Protein AF-0000000076918347 (afdb_homodimer)

Sequence (278 aa):
MSKYDMTGIGLNLREIPDDNGSLRLVVLGLILDGPAHSAGVRQGDELLSVNGIDIRGKSAFDVSSMLQGPKETFVTIKVKHDSCGPVESMKVQRQMAARTPIFYRLEKRDNENSSVGYIHIKEFNAVAKKDLVSGVLLHMSKYDMTGIGLNLREIPDDNGSLRLVVLGLILDGPAHSAGVRQGDELLSVNGIDIRGKSAFDVSSMLQGPKETFVTIKVKHDSCGPVESMKVQRQMAARTPIFYRLEKRDNENSSVGYIHIKEFNAVAKKDLVSGVLLH

InterPro domains:
  IPR001478 PDZ domain [PS50106] (1-68)
  IPR001478 PDZ domain [SM00228] (7-83)
  IPR036034 PDZ superfamily [G3DSA:2.30.42.10] (7-99)
  IPR036034 PDZ superfamily [SSF50156] (5-82)
  IPR041489 PDZ domain 6 [PF17820] (31-80)

Foldseek 3Di:
DDQPDAALQFWGWDWDQDPVRKTWIFTQGGDVVTQCVVQPDDHGKTWQDKQPHGCIRPDSLVVSQSRADAAQDWIKTWIADHPPGDIDITITGRHDHQQQAQQQPQPPPPDDPPSVRGRGRGHRDPVCVVPVVVVVPDD/DDQPDAALQFWGWDWDQDPVRKTWIFTAGGDVVTQCVVQPDDHGKTWQDKQPHGCIRPDSLVVSQSRADAAQDWIKTWIADHPPGDIDITITGRHGHQQPAQQQPQPPPPDDPPSVRGRGRGHSDPVCVVPVVVVVPDD

Organism: Aegilops tauschii subsp. strangulata (NCBI:txid200361)

Solvent-accessible surface area (backbone atoms only — not comparable to full-atom values): 14755 Å² total; per-residue (Å²): 117,59,92,56,46,50,35,26,34,33,39,16,58,39,75,38,73,44,96,87,67,43,40,39,41,30,26,31,25,42,25,64,84,26,40,34,38,69,54,64,55,50,73,59,18,32,60,48,27,51,69,83,39,74,46,74,64,52,51,50,57,58,51,43,55,66,61,34,42,60,52,74,38,75,48,39,37,29,35,29,40,52,100,84,44,64,73,48,78,35,71,28,47,18,76,34,54,16,50,11,66,52,48,64,45,66,46,73,56,84,79,62,86,69,55,68,34,40,36,24,30,41,56,31,53,81,73,44,64,70,52,54,60,55,57,71,63,64,116,116,60,93,58,46,51,35,25,34,33,38,16,58,40,76,38,73,44,95,85,69,44,40,39,40,29,25,32,24,41,25,64,84,26,39,35,37,69,55,66,56,50,74,60,18,32,59,49,27,51,70,84,40,75,47,77,64,52,52,51,55,59,50,42,56,66,61,33,43,60,54,76,39,74,48,37,37,30,33,29,41,52,98,85,45,64,73,46,78,37,72,28,46,19,76,34,53,13,51,16,67,49,49,65,45,66,47,75,52,84,82,61,87,67,47,79,27,47,38,25,29,45,49,33,54,83,74,44,66,70,52,55,60,54,58,69,64,65,114

Radius of gyration: 19.34 Å; Cα contacts (8 Å, |Δi|>4): 654; chains: 2; bounding box: 41×48×58 Å

pLDDT: mean 73.32, std 26.01, range [25.58, 98.69]

Secondary structure (DSSP, 8-state):
--TTPPPTTSEEEEEEE-TTS-EEEEEEEEETTSHHHHHT--TTPEEEEETTEE-TT--HHHHHHHH--STT-EEEEEEE-TTTS-EEEEEEE--S-------EE----SSSS-----EEE----TTHHHHHHHHHHH-/--TTPPPTTSEEEEEEE-TTS-EEEEEEEEETTSHHHHHT--TTPEEEEETTEE-TT--HHHHHHHH--STT-EEEEEEE-TTTS-EEEEEEE--S-------------SSSS-----EEE----TTHHHHHHHHHHH-

Structure (mmCIF, N/CA/C/O backbone):
data_AF-0000000076918347-model_v1
#
loop_
_entity.id
_entity.type
_entity.pdbx_description
1 polymer 'PDZ domain-containing protein'
#
loop_
_atom_site.group_PDB
_atom_site.id
_atom_site.type_symbol
_atom_site.label_atom_id
_atom_site.label_alt_id
_atom_site.label_comp_id
_atom_site.label_asym_id
_atom_site.label_entity_id
_atom_site.label_seq_id
_atom_site.pdbx_PDB_ins_code
_atom_site.Cartn_x
_atom_site.Cartn_y
_atom_site.Cartn_z
_atom_site.occupancy
_atom_site.B_iso_or_equiv
_atom_site.auth_seq_id
_atom_site.auth_comp_id
_atom_site.auth_asym_id
_atom_site.auth_atom_id
_atom_site.pdbx_PDB_model_num
ATOM 1 N N . MET A 1 1 ? -8.867 9.25 -4.781 1 42.94 1 MET A N 1
ATOM 2 C CA . MET A 1 1 ? -7.762 8.359 -4.453 1 42.94 1 MET A CA 1
ATOM 3 C C . MET A 1 1 ? -8.273 6.973 -4.082 1 42.94 1 MET A C 1
ATOM 5 O O . MET A 1 1 ? -9.328 6.84 -3.471 1 42.94 1 MET A O 1
ATOM 9 N N . SER A 1 2 ? -7.555 6.031 -4.738 1 58.53 2 SER A N 1
ATOM 10 C CA . SER A 1 2 ? -8.039 4.676 -4.488 1 58.53 2 SER A CA 1
ATOM 11 C C . SER A 1 2 ? -7.707 4.227 -3.068 1 58.53 2 SER A C 1
ATOM 1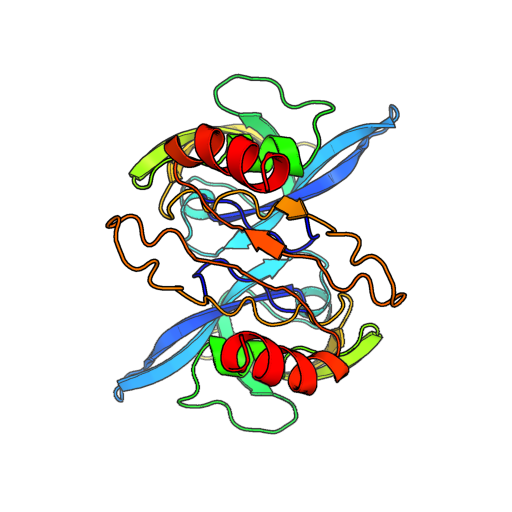3 O O . SER A 1 2 ? -6.828 4.797 -2.422 1 58.53 2 SER A O 1
ATOM 15 N N . LYS A 1 3 ? -8.516 3.365 -2.57 1 64.5 3 LYS A N 1
ATOM 16 C CA . LYS A 1 3 ? -8.32 2.684 -1.293 1 64.5 3 LYS A CA 1
ATOM 17 C C . LYS A 1 3 ? -6.934 2.057 -1.205 1 64.5 3 LYS A C 1
ATOM 19 O O . LYS A 1 3 ? -6.457 1.744 -0.113 1 64.5 3 LYS A O 1
ATOM 24 N N . TYR A 1 4 ? -6.277 2.07 -2.4 1 67 4 TYR A N 1
ATOM 25 C CA . TYR A 1 4 ? -5.004 1.357 -2.422 1 67 4 TYR A CA 1
ATOM 26 C C . TYR A 1 4 ? -3.854 2.305 -2.734 1 67 4 TYR A C 1
ATOM 28 O O . TYR A 1 4 ? -2.703 1.878 -2.848 1 67 4 TYR A O 1
ATOM 36 N N . ASP A 1 5 ? -4.172 3.588 -2.717 1 73.12 5 ASP A N 1
ATOM 37 C CA . ASP A 1 5 ? -3.117 4.531 -3.082 1 73.12 5 ASP A CA 1
ATOM 38 C C . ASP A 1 5 ? -2.137 4.734 -1.929 1 73.12 5 ASP A C 1
ATOM 40 O O . ASP A 1 5 ? -2.545 5.027 -0.804 1 73.12 5 ASP A O 1
ATOM 44 N N . MET A 1 6 ? -0.81 4.543 -2.332 1 77.69 6 MET A N 1
ATOM 45 C CA . MET A 1 6 ? 0.247 4.773 -1.35 1 77.69 6 MET A CA 1
ATOM 46 C C . MET A 1 6 ? 0.857 6.16 -1.52 1 77.69 6 MET A C 1
ATOM 48 O O . MET A 1 6 ? 1.049 6.625 -2.645 1 77.69 6 MET A O 1
ATOM 52 N N . THR A 1 7 ? 1.285 6.785 -0.384 1 78.75 7 THR A N 1
ATOM 53 C CA . THR A 1 7 ? 1.931 8.094 -0.407 1 78.75 7 THR A CA 1
ATOM 54 C C . THR A 1 7 ? 3.432 7.953 -0.645 1 78.75 7 THR A C 1
ATOM 56 O O . THR A 1 7 ? 3.971 6.844 -0.594 1 78.75 7 THR A O 1
ATOM 59 N N . GLY A 1 8 ? 4.055 9.156 -0.828 1 78.06 8 GLY A N 1
ATOM 60 C CA . GLY A 1 8 ? 5.488 9.211 -1.052 1 78.06 8 GLY A CA 1
ATOM 61 C C . GLY A 1 8 ? 6.301 8.758 0.149 1 78.06 8 GLY A C 1
ATOM 62 O O . GLY A 1 8 ? 7.504 8.523 0.04 1 78.06 8 GLY A O 1
ATOM 63 N N . ILE A 1 9 ? 5.641 8.594 1.284 1 91.56 9 ILE A N 1
ATOM 64 C CA . ILE A 1 9 ? 6.371 8.156 2.465 1 91.56 9 ILE A CA 1
ATOM 65 C C . ILE A 1 9 ? 5.965 6.727 2.82 1 91.56 9 ILE A C 1
ATOM 67 O O . ILE A 1 9 ? 6.312 6.223 3.891 1 91.56 9 ILE A O 1
ATOM 71 N N . GLY A 1 10 ? 5.199 6.066 1.99 1 89.94 10 GLY A N 1
ATOM 72 C CA . GLY A 1 10 ? 4.977 4.637 2.109 1 89.94 10 GLY A CA 1
ATOM 73 C C . GLY A 1 10 ? 3.783 4.289 2.979 1 89.94 10 GLY A C 1
ATOM 74 O O . GLY A 1 10 ? 3.811 3.299 3.715 1 89.94 10 GLY A O 1
ATOM 75 N N . LEU A 1 11 ? 2.797 5.066 3.012 1 93 11 LEU A N 1
ATOM 76 C CA . LEU A 1 11 ? 1.599 4.691 3.752 1 93 11 LEU A CA 1
ATOM 77 C C . LEU A 1 11 ? 0.34 5.016 2.953 1 93 11 LEU A C 1
ATOM 79 O O . LEU A 1 11 ? 0.383 5.816 2.02 1 93 11 LEU A O 1
ATOM 83 N N . ASN A 1 12 ? -0.713 4.277 3.215 1 89 12 ASN A N 1
ATOM 84 C CA . ASN A 1 12 ? -2.064 4.484 2.705 1 89 12 ASN A CA 1
ATOM 85 C C . ASN A 1 12 ? -2.996 5.023 3.785 1 89 12 ASN A C 1
ATOM 87 O O . ASN A 1 12 ? -2.91 4.613 4.945 1 89 12 ASN A O 1
ATOM 91 N N . LEU A 1 13 ? -3.891 5.969 3.396 1 91.44 13 LEU A N 1
ATOM 92 C CA . LEU A 1 13 ? -4.809 6.586 4.352 1 91.44 13 LEU A CA 1
ATOM 93 C C . LEU A 1 13 ? -6.254 6.227 4.023 1 91.44 13 LEU A C 1
ATOM 95 O O . LEU A 1 13 ? -6.672 6.32 2.867 1 91.44 13 LEU A O 1
ATOM 99 N N . ARG A 1 14 ? -6.945 5.867 5.043 1 91.62 14 ARG A N 1
ATOM 100 C CA . ARG A 1 14 ? -8.383 5.625 4.934 1 91.62 14 ARG A CA 1
ATOM 101 C C . ARG A 1 14 ? -9.172 6.668 5.711 1 91.62 14 ARG A C 1
ATOM 103 O O . ARG A 1 14 ? -8.797 7.035 6.828 1 91.62 14 ARG A O 1
ATOM 110 N N . GLU A 1 15 ? -10.172 7.09 5.016 1 92.44 15 GLU A N 1
ATOM 111 C CA . GLU A 1 15 ? -11.094 8 5.684 1 92.44 15 GLU A CA 1
ATOM 112 C C . GLU A 1 15 ? -12.094 7.238 6.551 1 92.44 15 GLU A C 1
ATOM 114 O O . GLU A 1 15 ? -12.781 6.34 6.07 1 92.44 15 GLU A O 1
ATOM 119 N N . ILE A 1 16 ? -12.164 7.527 7.816 1 91.56 16 ILE A N 1
ATOM 120 C CA . ILE A 1 16 ? -13.117 6.918 8.734 1 91.56 16 ILE A CA 1
ATOM 121 C C . ILE A 1 16 ? -13.938 8.008 9.43 1 91.56 16 ILE A C 1
ATOM 123 O O . ILE A 1 16 ? -13.375 8.938 10.008 1 91.56 16 ILE A O 1
ATOM 127 N N . PRO A 1 17 ? -15.227 7.875 9.305 1 91.19 17 PRO A N 1
ATOM 128 C CA . PRO A 1 17 ? -16.031 8.859 10.031 1 91.19 17 PRO A CA 1
ATOM 129 C C . PRO A 1 17 ? -15.844 8.781 11.539 1 91.19 17 PRO A C 1
ATOM 131 O O . PRO A 1 17 ? -15.703 7.688 12.094 1 91.19 17 PRO A O 1
ATOM 134 N N . ASP A 1 18 ? -15.781 9.891 12.18 1 86.06 18 ASP A N 1
ATOM 135 C CA . ASP A 1 18 ? -15.742 9.898 13.641 1 86.06 18 ASP A CA 1
ATOM 136 C C . ASP A 1 18 ? -17.141 10.055 14.227 1 86.06 18 ASP A C 1
ATOM 138 O O . ASP A 1 18 ? -18.141 10.008 13.5 1 86.06 18 ASP A O 1
ATOM 142 N N . ASP A 1 19 ? -17.141 10.094 15.516 1 84.56 19 ASP A N 1
ATOM 143 C CA . ASP A 1 19 ? -18.422 10.117 16.219 1 84.56 19 ASP A CA 1
ATOM 144 C C . ASP A 1 19 ? -19.234 11.367 15.852 1 84.56 19 ASP A C 1
ATOM 146 O O . ASP A 1 19 ? -20.453 11.359 15.898 1 84.56 19 ASP A O 1
ATOM 150 N N . ASN A 1 20 ? -18.641 12.484 15.539 1 87.12 20 ASN A N 1
ATOM 151 C CA . ASN A 1 20 ? -19.297 13.75 15.227 1 87.12 20 ASN A CA 1
ATOM 152 C C . ASN A 1 20 ? -19.547 13.898 13.727 1 87.12 20 ASN A C 1
ATOM 154 O O . ASN A 1 20 ? -20 14.945 13.273 1 87.12 20 ASN A O 1
ATOM 158 N N . GLY A 1 21 ? -19.234 12.914 12.953 1 85.19 21 GLY A N 1
ATOM 159 C CA . GLY A 1 21 ? -19.453 12.953 11.516 1 85.19 21 GLY A CA 1
ATOM 160 C C . GLY A 1 21 ? -18.25 13.484 10.742 1 85.19 21 GLY A C 1
ATOM 161 O O . GLY A 1 21 ? -18.266 13.508 9.508 1 85.19 21 GLY A O 1
ATOM 162 N N . SER A 1 22 ? -17.312 13.961 11.523 1 87.75 22 SER A N 1
ATOM 163 C CA . SER A 1 22 ? -16.094 14.43 10.867 1 87.75 22 SER A CA 1
ATOM 164 C C . SER A 1 22 ? -15.219 13.258 10.43 1 87.75 22 SER A C 1
ATOM 166 O O . SER A 1 22 ? -15.383 12.141 10.914 1 87.75 22 SER A O 1
ATOM 168 N N . LEU A 1 23 ? -14.273 13.539 9.508 1 91.12 23 LEU A N 1
ATOM 169 C CA . LEU A 1 23 ? -13.438 12.477 8.969 1 91.12 23 LEU A CA 1
ATOM 170 C C . LEU A 1 23 ? -12.117 12.398 9.727 1 91.12 23 LEU A C 1
ATOM 172 O O . LEU A 1 23 ? -11.5 13.422 10.031 1 91.12 23 LEU A O 1
ATOM 176 N N . ARG A 1 24 ? -11.836 11.18 10.148 1 94 24 ARG A N 1
ATOM 177 C CA . ARG A 1 24 ? -10.484 10.875 10.594 1 94 24 ARG A CA 1
ATOM 178 C C . ARG A 1 24 ? -9.727 10.062 9.547 1 94 24 ARG A C 1
ATOM 180 O O . ARG A 1 24 ? -10.336 9.344 8.758 1 94 24 ARG A O 1
ATOM 187 N N . LEU A 1 25 ? -8.438 10.305 9.523 1 95 25 LEU A N 1
ATOM 188 C CA . LEU A 1 25 ? -7.605 9.562 8.586 1 95 25 LEU A CA 1
ATOM 189 C C . LEU A 1 25 ? -6.758 8.523 9.32 1 95 25 LEU A C 1
ATOM 191 O O . LEU A 1 25 ? -5.988 8.875 10.219 1 95 25 LEU A O 1
ATOM 195 N N . VAL A 1 26 ? -6.941 7.211 8.938 1 95.94 26 VAL A N 1
ATOM 196 C CA . VAL A 1 26 ? -6.266 6.102 9.602 1 95.94 26 VAL A CA 1
ATOM 197 C C . VAL A 1 26 ? -5.344 5.395 8.617 1 95.94 26 VAL A C 1
ATOM 199 O O . VAL A 1 26 ? -5.707 5.188 7.453 1 95.94 26 VAL A O 1
ATOM 202 N N . VAL A 1 27 ? -4.141 5.062 9.086 1 96.06 27 VAL A N 1
ATOM 203 C CA . VAL A 1 27 ? -3.174 4.328 8.273 1 96.06 27 VAL A CA 1
ATOM 204 C C . VAL A 1 27 ? -3.584 2.859 8.188 1 96.06 27 VAL A C 1
ATOM 206 O O . VAL A 1 27 ? -3.572 2.143 9.188 1 96.06 27 VAL A O 1
ATOM 209 N N . LEU A 1 28 ? -3.914 2.385 7.012 1 94.56 28 LEU A N 1
ATOM 210 C CA . LEU A 1 28 ? -4.258 0.974 6.859 1 94.56 28 LEU A CA 1
ATOM 211 C C . LEU A 1 28 ? -3.203 0.243 6.035 1 94.56 28 LEU A C 1
ATOM 213 O O . LEU A 1 28 ? -2.951 -0.944 6.254 1 94.56 28 LEU A O 1
ATOM 217 N N . GLY A 1 29 ? -2.68 0.868 5.078 1 94.06 29 GLY A N 1
ATOM 218 C CA . GLY A 1 29 ? -1.546 0.331 4.34 1 94.06 29 GLY A CA 1
ATOM 219 C C . GLY A 1 29 ? -0.218 0.922 4.773 1 94.06 29 GLY A C 1
ATOM 220 O O . GLY A 1 29 ? -0.114 2.129 5 1 94.06 29 GLY A O 1
ATOM 221 N N . LEU A 1 30 ? 0.745 0.112 4.898 1 94.94 30 LEU A N 1
ATOM 222 C CA . LEU A 1 30 ? 2.08 0.514 5.328 1 94.94 30 LEU A CA 1
ATOM 223 C C . LEU A 1 30 ? 3.143 -0.394 4.719 1 94.94 30 LEU A C 1
ATOM 225 O O . LEU A 1 30 ? 3.018 -1.62 4.762 1 94.94 30 LEU A O 1
ATOM 229 N N . ILE A 1 31 ? 4.117 0.241 4.117 1 93.31 31 ILE A N 1
ATOM 230 C CA . ILE A 1 31 ? 5.203 -0.539 3.535 1 93.31 31 ILE A CA 1
ATOM 231 C C . ILE A 1 31 ? 6.203 -0.921 4.625 1 93.31 31 ILE A C 1
ATOM 233 O O . ILE A 1 31 ? 6.781 -0.05 5.277 1 93.31 31 ILE A O 1
ATOM 237 N N . LEU A 1 32 ? 6.402 -2.209 4.812 1 93.69 32 LEU A N 1
ATOM 238 C CA . LEU A 1 32 ? 7.395 -2.697 5.766 1 93.69 32 LEU A CA 1
ATOM 239 C C . LEU A 1 32 ? 8.789 -2.203 5.398 1 93.69 32 LEU A C 1
ATOM 241 O O . LEU A 1 32 ? 9.195 -2.279 4.238 1 93.69 32 LEU A O 1
ATOM 245 N N . ASP A 1 33 ? 9.5 -1.592 6.391 1 92.44 33 ASP A N 1
ATOM 246 C CA . ASP A 1 33 ? 10.844 -1.043 6.273 1 92.44 33 ASP A CA 1
ATOM 247 C C . ASP A 1 33 ? 10.859 0.198 5.383 1 92.44 33 ASP A C 1
ATOM 249 O O . ASP A 1 33 ? 11.922 0.632 4.93 1 92.44 33 ASP A O 1
ATOM 253 N N . GLY A 1 34 ? 9.656 0.7 5 1 93.12 34 GLY A N 1
ATOM 254 C CA . GLY A 1 34 ? 9.57 1.99 4.336 1 93.12 34 GLY A CA 1
ATOM 255 C C . GLY A 1 34 ? 9.805 3.162 5.27 1 93.12 34 GLY A C 1
ATOM 256 O O . GLY A 1 34 ? 9.977 2.975 6.477 1 93.12 34 GLY A O 1
ATOM 257 N N . PRO A 1 35 ? 9.812 4.363 4.742 1 95.31 35 PRO A N 1
ATOM 258 C CA . PRO A 1 35 ? 10.164 5.539 5.539 1 95.31 35 PRO A CA 1
ATOM 259 C C . PRO A 1 35 ? 9.211 5.766 6.711 1 95.31 35 PRO A C 1
ATOM 261 O O . PRO A 1 35 ? 9.656 6.047 7.828 1 95.31 35 PRO A O 1
ATOM 264 N N . ALA A 1 36 ? 7.918 5.699 6.488 1 96.94 36 ALA A N 1
ATOM 265 C CA . ALA A 1 36 ? 6.969 5.914 7.578 1 96.94 36 ALA A CA 1
ATOM 266 C C . ALA A 1 36 ? 7.102 4.832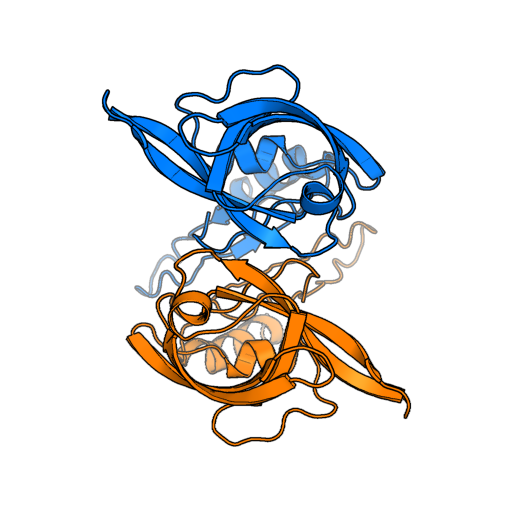 8.648 1 96.94 36 ALA A C 1
ATOM 268 O O . ALA A 1 36 ? 7.102 5.133 9.844 1 96.94 36 ALA A O 1
ATOM 269 N N . HIS A 1 37 ? 7.191 3.617 8.172 1 97.12 37 HIS A N 1
ATOM 270 C CA . HIS A 1 37 ? 7.379 2.516 9.109 1 97.12 37 HIS A CA 1
ATOM 271 C C . HIS A 1 37 ? 8.633 2.711 9.945 1 97.12 37 HIS A C 1
ATOM 273 O O . HIS A 1 37 ? 8.594 2.578 11.172 1 97.12 37 HIS A O 1
ATOM 279 N N . SER A 1 38 ? 9.719 3.025 9.352 1 97 38 SER A N 1
ATOM 280 C CA . SER A 1 38 ? 11 3.209 10.023 1 97 38 SER A CA 1
ATOM 281 C C . SER A 1 38 ? 10.938 4.363 11.023 1 97 38 SER A C 1
ATOM 283 O O . SER A 1 38 ? 11.625 4.344 12.047 1 97 38 SER A O 1
ATOM 285 N N . ALA A 1 39 ? 10.102 5.324 10.766 1 97.75 39 ALA A N 1
ATOM 286 C CA . ALA A 1 39 ? 9.961 6.477 11.648 1 97.75 39 ALA A CA 1
ATOM 287 C C . ALA A 1 39 ? 9.102 6.129 12.867 1 97.75 39 ALA A C 1
ATOM 289 O O . ALA A 1 39 ? 9.07 6.879 13.844 1 97.75 39 ALA A O 1
ATOM 290 N N . GLY A 1 40 ? 8.312 5.012 12.758 1 97.38 40 GLY A N 1
ATOM 291 C CA . GLY A 1 40 ? 7.559 4.566 13.922 1 97.38 40 GLY A CA 1
ATOM 292 C C . GLY A 1 40 ? 6.066 4.48 13.672 1 97.38 40 GLY A C 1
ATOM 293 O O . GLY A 1 40 ? 5.297 4.16 14.578 1 97.38 40 GLY A O 1
ATOM 294 N N . VAL A 1 41 ? 5.652 4.711 12.453 1 97.75 41 VAL A N 1
ATOM 295 C CA . VAL A 1 41 ? 4.234 4.613 12.117 1 97.75 41 VAL A CA 1
ATOM 296 C C . VAL A 1 41 ? 3.791 3.152 12.164 1 97.75 41 VAL A C 1
ATOM 298 O O . VAL A 1 41 ? 4.543 2.256 11.773 1 97.75 41 VAL A O 1
ATOM 301 N N . ARG A 1 42 ? 2.549 2.967 12.578 1 96.94 42 ARG A N 1
ATOM 302 C CA . ARG A 1 42 ? 1.945 1.64 12.641 1 96.94 42 ARG A CA 1
ATOM 303 C C . ARG A 1 42 ? 0.606 1.612 11.914 1 96.94 42 ARG A C 1
ATOM 305 O O . ARG A 1 42 ? -0.072 2.637 11.812 1 96.94 42 ARG A O 1
ATOM 312 N N . GLN A 1 43 ? 0.349 0.416 11.391 1 96.12 43 GLN A N 1
ATOM 313 C CA . GLN A 1 43 ? -1.009 0.266 10.883 1 96.12 43 GLN A CA 1
ATOM 314 C C . GLN A 1 43 ? -2.039 0.491 11.984 1 96.12 43 GLN A C 1
ATOM 316 O O . GLN A 1 43 ? -1.852 0.044 13.117 1 96.12 43 GLN A O 1
ATOM 321 N N . GLY A 1 44 ? -3.115 1.201 11.672 1 95.38 44 GLY A N 1
ATOM 322 C CA . GLY A 1 44 ? -4.141 1.533 12.656 1 95.38 44 GLY A CA 1
ATOM 323 C C . GLY A 1 44 ? -3.955 2.908 13.266 1 95.38 44 GLY A C 1
ATOM 324 O O . GLY A 1 44 ? -4.855 3.422 13.938 1 95.38 44 GLY A O 1
ATOM 325 N N . ASP A 1 45 ? -2.787 3.488 13.062 1 97.12 45 ASP A N 1
ATOM 326 C CA . ASP A 1 45 ? -2.549 4.828 13.586 1 97.12 45 ASP A CA 1
ATOM 327 C C . ASP A 1 45 ? -3.502 5.844 12.953 1 97.12 45 ASP A C 1
ATOM 329 O O . ASP A 1 45 ? -3.818 5.746 11.766 1 97.12 45 ASP A O 1
ATOM 333 N N . GLU A 1 46 ? -3.883 6.805 13.766 1 96.69 46 GLU A N 1
ATOM 334 C CA . GLU A 1 46 ? -4.59 7.965 13.242 1 96.69 46 GLU A CA 1
ATOM 335 C C . GLU A 1 46 ? -3.631 9.117 12.953 1 96.69 46 GLU A C 1
ATOM 337 O O . GLU A 1 46 ? -2.834 9.492 13.82 1 96.69 46 GLU A O 1
ATOM 342 N N . LEU A 1 47 ? -3.635 9.625 11.742 1 97 47 LEU A N 1
ATOM 343 C CA . LEU A 1 47 ? -2.848 10.812 11.414 1 97 47 LEU A CA 1
ATOM 344 C C . LEU A 1 47 ? -3.549 12.078 11.898 1 97 47 LEU A C 1
ATOM 346 O O . LEU A 1 47 ? -4.738 12.273 11.633 1 97 47 LEU A O 1
ATOM 350 N N . LEU A 1 48 ? -2.789 12.961 12.578 1 97.5 48 LEU A N 1
ATOM 351 C CA . LEU A 1 48 ? -3.41 14.117 13.211 1 97.5 48 LEU A CA 1
ATOM 352 C C . LEU A 1 48 ? -2.975 15.414 12.523 1 97.5 48 LEU A C 1
ATOM 354 O O . LEU A 1 48 ? -3.748 16.375 12.445 1 97.5 48 LEU A O 1
ATOM 358 N N . SER A 1 49 ? -1.721 15.453 12.07 1 98.38 49 SER A N 1
ATOM 359 C CA . SER A 1 49 ? -1.206 16.672 11.453 1 98.38 49 SER A CA 1
ATOM 360 C C . SER A 1 49 ? -0.079 16.359 10.477 1 98.38 49 SER A C 1
ATOM 362 O O . SER A 1 49 ? 0.578 15.328 10.586 1 98.38 49 SER A O 1
ATOM 364 N N . VAL A 1 50 ? 0.105 17.234 9.562 1 98.19 50 VAL A N 1
ATOM 365 C CA . VAL A 1 50 ? 1.191 17.234 8.586 1 98.19 50 VAL A CA 1
ATOM 366 C C . VAL A 1 50 ? 1.875 18.594 8.555 1 98.19 50 VAL A C 1
ATOM 368 O O . VAL A 1 50 ? 1.229 19.609 8.305 1 98.19 50 VAL A O 1
ATOM 371 N N . ASN A 1 51 ? 3.141 18.547 8.875 1 98.19 51 ASN A N 1
ATOM 372 C CA . ASN A 1 51 ? 3.922 19.781 8.938 1 98.19 51 ASN A CA 1
ATOM 373 C C . ASN A 1 51 ? 3.236 20.828 9.805 1 98.19 51 ASN A C 1
ATOM 375 O O . ASN A 1 51 ? 3.133 22 9.406 1 98.19 51 ASN A O 1
ATOM 379 N N . GLY A 1 52 ? 2.699 20.359 10.836 1 97.88 52 GLY A N 1
ATOM 380 C CA . GLY A 1 52 ? 2.125 21.25 11.82 1 97.88 52 GLY A CA 1
ATOM 381 C C . GLY A 1 52 ? 0.702 21.672 11.5 1 97.88 52 GLY A C 1
ATOM 382 O O . GLY A 1 52 ? 0.049 22.344 12.305 1 97.88 52 GLY A O 1
ATOM 383 N N . ILE A 1 53 ? 0.192 21.297 10.406 1 97.88 53 ILE A N 1
ATOM 384 C CA . ILE A 1 53 ? -1.162 21.641 9.992 1 97.88 53 ILE A CA 1
ATOM 385 C C . ILE A 1 53 ? -2.135 20.562 10.43 1 97.88 53 ILE A C 1
ATOM 387 O O . ILE A 1 53 ? -1.959 19.391 10.086 1 97.88 53 ILE A O 1
ATOM 391 N N . ASP A 1 54 ? -3.141 20.938 11.148 1 97.38 54 ASP A N 1
ATOM 392 C CA . ASP A 1 54 ? -4.203 20.031 11.539 1 97.38 54 ASP A CA 1
ATOM 393 C C . ASP A 1 54 ? -4.98 19.531 10.32 1 97.38 54 ASP A C 1
ATOM 395 O O . ASP A 1 54 ? -5.438 20.328 9.508 1 97.38 54 ASP A O 1
ATOM 399 N N . ILE A 1 55 ? -5.168 18.203 10.242 1 95.88 55 ILE A N 1
ATOM 400 C CA . ILE A 1 55 ? -5.754 17.703 9 1 95.88 55 ILE A CA 1
ATOM 401 C C . ILE A 1 55 ? -7.184 17.234 9.266 1 95.88 55 ILE A C 1
ATOM 403 O O . ILE A 1 55 ? -7.793 16.578 8.414 1 95.88 55 ILE A O 1
ATOM 407 N N . ARG A 1 56 ? -7.719 17.562 10.461 1 89.88 56 ARG A N 1
ATOM 408 C CA . ARG A 1 56 ? -9.102 17.203 10.75 1 89.88 56 ARG A CA 1
ATOM 409 C C . ARG A 1 56 ? -10.039 17.719 9.664 1 89.88 56 ARG A C 1
ATOM 411 O O . ARG A 1 56 ? -9.961 18.875 9.258 1 89.88 56 ARG A O 1
ATOM 418 N N . GLY A 1 57 ? -10.891 16.797 9.148 1 89.75 57 GLY A N 1
ATOM 419 C CA . GLY A 1 57 ? -11.883 17.172 8.156 1 89.75 57 GLY A CA 1
ATOM 420 C C . GLY A 1 57 ? -11.352 17.156 6.738 1 89.75 57 GLY A C 1
ATOM 421 O O . GLY A 1 57 ? -12.109 17.312 5.781 1 89.75 57 GLY A O 1
ATOM 422 N N . LYS A 1 58 ? -10.094 17 6.539 1 88.38 58 LYS A N 1
ATOM 423 C CA . LYS A 1 58 ? -9.539 16.922 5.191 1 88.38 58 LYS A CA 1
ATOM 424 C C . LYS A 1 58 ? -9.711 15.531 4.598 1 88.38 58 LYS A C 1
ATOM 426 O O . LYS A 1 58 ? -9.836 14.555 5.332 1 88.38 58 LYS A O 1
ATOM 431 N N . SER A 1 59 ? -9.695 15.477 3.291 1 84.69 59 SER A N 1
ATOM 432 C CA . SER A 1 59 ? -9.82 14.195 2.607 1 84.69 59 SER A CA 1
ATOM 433 C C . SER A 1 59 ? -8.484 13.469 2.555 1 84.69 59 SER A C 1
ATOM 435 O O . SER A 1 59 ? -7.426 14.086 2.695 1 84.69 59 SER A O 1
ATOM 437 N N . ALA A 1 60 ? -8.562 12.156 2.34 1 85.94 60 ALA A N 1
ATOM 438 C CA . ALA A 1 60 ? -7.348 11.367 2.15 1 85.94 60 ALA A CA 1
ATOM 439 C C . ALA A 1 60 ? -6.531 11.883 0.971 1 85.94 60 ALA A C 1
ATOM 441 O O . ALA A 1 60 ? -5.301 11.883 1.011 1 85.94 60 ALA A O 1
ATOM 442 N N . PHE A 1 61 ? -7.211 12.312 -0.06 1 75.88 61 PHE A N 1
ATOM 443 C CA . PHE A 1 61 ? -6.543 12.852 -1.24 1 75.88 61 PHE A CA 1
ATOM 444 C C . PHE A 1 61 ? -5.73 14.086 -0.885 1 75.88 61 PHE A C 1
ATOM 446 O O . PHE A 1 61 ? -4.547 14.18 -1.224 1 75.88 61 PHE A O 1
ATOM 453 N N . ASP A 1 62 ? -6.352 14.977 -0.228 1 80.5 62 ASP A N 1
ATOM 454 C CA . ASP A 1 62 ? -5.691 16.219 0.155 1 80.5 62 ASP A CA 1
ATOM 455 C C . ASP A 1 62 ? -4.469 15.945 1.028 1 80.5 62 ASP A C 1
ATOM 457 O O . ASP A 1 62 ? -3.396 16.5 0.793 1 80.5 62 ASP A O 1
ATOM 461 N N . VAL A 1 63 ? -4.676 15.102 2.016 1 90.06 63 VAL A N 1
ATOM 462 C CA . VAL A 1 63 ? -3.592 14.844 2.959 1 90.06 63 VAL A CA 1
ATOM 463 C C . VAL A 1 63 ? -2.469 14.078 2.266 1 90.06 63 VAL A C 1
ATOM 465 O O . VAL A 1 63 ? -1.288 14.328 2.514 1 90.06 63 VAL A O 1
ATOM 468 N N . SER A 1 64 ? -2.826 13.148 1.39 1 84.94 64 SER A N 1
ATOM 469 C CA . SER A 1 64 ? -1.804 12.453 0.617 1 84.94 64 SER A CA 1
ATOM 470 C C . SER A 1 64 ? -0.962 13.43 -0.196 1 84.94 64 SER A C 1
ATOM 472 O O . SER A 1 64 ? 0.247 13.234 -0.348 1 84.94 64 SER A O 1
ATOM 474 N N . SER A 1 65 ? -1.617 14.391 -0.693 1 78.25 65 SER A N 1
ATOM 475 C CA . SER A 1 65 ? -0.909 15.414 -1.451 1 78.25 65 SER A CA 1
ATOM 476 C C . SER A 1 65 ? 0.048 16.203 -0.56 1 78.25 65 SER A C 1
ATOM 478 O O . SER A 1 65 ? 1.155 16.547 -0.979 1 78.25 65 SER A O 1
ATOM 480 N N . MET A 1 66 ? -0.364 16.484 0.608 1 86 66 MET A N 1
ATOM 481 C CA . MET A 1 66 ? 0.471 17.203 1.567 1 86 66 MET A CA 1
ATOM 482 C C . MET A 1 66 ? 1.712 16.391 1.924 1 86 66 MET A C 1
ATOM 484 O O . MET A 1 66 ? 2.762 16.953 2.232 1 86 66 MET A O 1
ATOM 488 N N . LEU 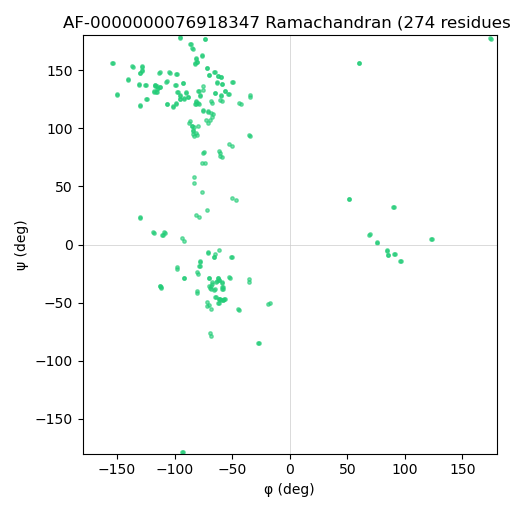A 1 67 ? 1.603 15.094 1.92 1 90.25 67 LEU A N 1
ATOM 489 C CA . LEU A 1 67 ? 2.684 14.195 2.312 1 90.25 67 LEU A CA 1
ATOM 490 C C . LEU A 1 67 ? 3.711 14.062 1.195 1 90.25 67 LEU A C 1
ATOM 492 O O . LEU A 1 67 ? 4.828 13.594 1.426 1 90.25 67 LEU A O 1
ATOM 496 N N . GLN A 1 68 ? 3.303 14.492 0.103 1 81.88 68 GLN A N 1
ATOM 497 C CA . GLN A 1 68 ? 4.191 14.383 -1.048 1 81.88 68 GLN A CA 1
ATOM 498 C C . GLN A 1 68 ? 5.191 15.539 -1.073 1 81.88 68 GLN A C 1
ATOM 500 O O . GLN A 1 68 ? 4.973 16.578 -0.438 1 81.88 68 GLN A O 1
ATOM 505 N N . GLY A 1 69 ? 6.316 15.25 -1.75 1 78 69 GLY A N 1
ATOM 506 C CA . GLY A 1 69 ? 7.391 16.219 -1.943 1 78 69 GLY A CA 1
ATOM 507 C C . GLY A 1 69 ? 8.609 15.617 -2.627 1 78 69 GLY A C 1
ATOM 508 O O . GLY A 1 69 ? 8.617 14.438 -2.967 1 78 69 GLY A O 1
ATOM 509 N N . PRO A 1 70 ? 9.578 16.469 -2.873 1 79.69 70 PRO A N 1
ATOM 510 C CA . PRO A 1 70 ? 10.773 15.961 -3.541 1 79.69 70 PRO A CA 1
ATOM 511 C C . PRO A 1 70 ? 11.469 14.859 -2.746 1 79.69 70 PRO A C 1
ATOM 513 O O . PRO A 1 70 ? 11.438 14.859 -1.513 1 79.69 70 PRO A O 1
ATOM 516 N N . LYS A 1 71 ? 11.992 13.93 -3.5 1 80.94 71 LYS A N 1
ATOM 517 C CA . LYS A 1 71 ? 12.773 12.859 -2.887 1 80.94 71 LYS A CA 1
ATOM 518 C C . LYS A 1 71 ? 13.828 13.43 -1.936 1 80.94 71 LYS A C 1
ATOM 520 O O . LYS A 1 71 ? 14.422 14.469 -2.211 1 80.94 71 LYS A O 1
ATOM 525 N N . GLU A 1 72 ? 14.008 12.75 -0.796 1 91.38 72 GLU A N 1
ATOM 526 C CA . GLU A 1 72 ? 15.039 13.008 0.199 1 91.38 72 GLU A CA 1
ATOM 527 C C . GLU A 1 72 ? 14.711 14.234 1.045 1 91.38 72 GLU A C 1
ATOM 529 O O . GLU A 1 72 ? 15.5 14.633 1.901 1 91.38 72 GLU A O 1
ATOM 534 N N . THR A 1 73 ? 13.531 14.898 0.814 1 92.81 73 THR A N 1
ATOM 535 C CA . THR A 1 73 ? 13.039 15.914 1.746 1 92.81 73 THR A CA 1
ATOM 536 C C . THR A 1 73 ? 12.258 15.266 2.883 1 92.81 73 THR A C 1
ATOM 538 O O . THR A 1 73 ? 11.992 14.062 2.854 1 92.81 73 THR A O 1
ATOM 541 N N . PHE A 1 74 ? 11.977 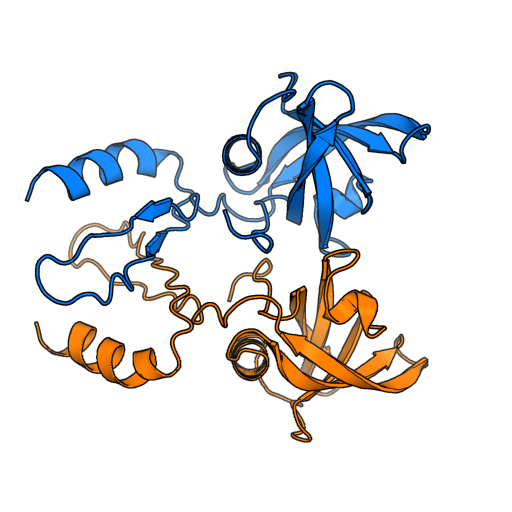16.094 3.9 1 96.56 74 PHE A N 1
ATOM 542 C CA . PHE A 1 74 ? 11.328 15.562 5.094 1 96.56 74 PHE A CA 1
ATOM 543 C C . PHE A 1 74 ? 9.922 16.125 5.246 1 96.56 74 PHE A C 1
ATOM 545 O O . PHE A 1 74 ? 9.664 17.266 4.828 1 96.56 74 PHE A O 1
ATOM 552 N N . VAL A 1 75 ? 9.078 15.375 5.777 1 96.81 75 VAL A N 1
ATOM 553 C CA . VAL A 1 75 ? 7.758 15.805 6.234 1 96.81 75 VAL A CA 1
ATOM 554 C C . VAL A 1 75 ? 7.574 15.43 7.703 1 96.81 75 VAL A C 1
ATOM 556 O O . VAL A 1 75 ? 8 14.359 8.133 1 96.81 75 VAL A O 1
ATOM 559 N N . THR A 1 76 ? 7.012 16.344 8.484 1 98.62 76 THR A N 1
ATOM 560 C CA . THR A 1 76 ? 6.703 16.047 9.883 1 98.62 76 THR A CA 1
ATOM 561 C C . THR A 1 76 ? 5.238 15.648 10.039 1 98.62 76 THR A C 1
ATOM 563 O O . THR A 1 76 ? 4.348 16.312 9.5 1 98.62 76 THR A O 1
ATOM 566 N N . ILE A 1 77 ? 5.059 14.555 10.742 1 98.69 77 ILE A N 1
ATOM 567 C CA . ILE A 1 77 ? 3.686 14.125 10.984 1 98.69 77 ILE A CA 1
ATOM 568 C C . ILE A 1 77 ? 3.477 13.883 12.477 1 98.69 77 ILE A C 1
ATOM 570 O O . ILE A 1 77 ? 4.438 13.664 13.219 1 98.69 77 ILE A O 1
ATOM 574 N N . LYS A 1 78 ? 2.266 14.039 12.859 1 98.56 78 LYS A N 1
ATOM 575 C CA . LYS A 1 78 ? 1.824 13.602 14.18 1 98.56 78 LYS A CA 1
ATOM 576 C C . LYS A 1 78 ? 0.798 12.477 14.07 1 98.56 78 LYS A C 1
ATOM 578 O O . LYS A 1 78 ? -0.156 12.57 13.297 1 98.56 78 LYS A O 1
ATOM 583 N N . VAL A 1 79 ? 1.062 11.43 14.867 1 98.19 79 VAL A N 1
ATOM 584 C CA . VAL A 1 79 ? 0.142 10.297 14.812 1 98.19 79 VAL A CA 1
ATOM 585 C C . VAL A 1 79 ? -0.287 9.914 16.234 1 98.19 79 VAL A C 1
ATOM 587 O O . VAL A 1 79 ? 0.442 10.156 17.188 1 98.19 79 VAL A O 1
ATOM 590 N N . LYS A 1 80 ? -1.493 9.445 16.344 1 97.44 80 LYS A N 1
ATOM 591 C CA . LYS A 1 80 ? -1.99 8.789 17.547 1 97.44 80 LYS A CA 1
ATOM 592 C C . LYS A 1 80 ? -1.996 7.27 17.375 1 97.44 80 LYS A C 1
ATOM 594 O O . LYS A 1 80 ? -2.66 6.738 16.484 1 97.44 80 LYS A O 1
ATOM 599 N N . HIS A 1 81 ? -1.156 6.598 18.312 1 96.75 81 HIS A N 1
ATOM 600 C CA . HIS A 1 81 ? -1.084 5.141 18.25 1 96.75 81 HIS A CA 1
ATOM 601 C C . HIS A 1 81 ? -2.299 4.504 18.922 1 96.75 81 HIS A C 1
ATOM 603 O O . HIS A 1 81 ? -2.572 4.754 20.094 1 96.75 81 HIS A O 1
ATOM 609 N N . ASP A 1 82 ? -3.01 3.721 18.172 1 85.38 82 ASP A N 1
ATOM 610 C CA . ASP A 1 82 ? -4.18 3.041 18.719 1 85.38 82 ASP A CA 1
ATOM 611 C C . ASP A 1 82 ? -5.211 4.047 19.234 1 85.38 82 ASP A C 1
ATOM 613 O O . ASP A 1 82 ? -4.926 5.242 19.312 1 85.38 82 ASP A O 1
ATOM 617 N N . SER A 1 83 ? -6.414 3.834 19.359 1 78.06 83 SER A N 1
ATOM 618 C CA . SER A 1 83 ? -7.508 4.711 19.766 1 78.06 83 SER A CA 1
ATOM 619 C C . SER A 1 83 ? -7.199 5.422 21.078 1 78.06 83 SER A C 1
ATOM 621 O O . SER A 1 83 ? -7.625 6.559 21.281 1 78.06 83 SER A O 1
ATOM 623 N N . CYS A 1 84 ? -6.414 4.871 21.953 1 80.88 84 CYS A N 1
ATOM 624 C CA . CYS A 1 84 ? -6.141 5.484 23.25 1 80.88 84 CYS A CA 1
ATOM 625 C C . CYS A 1 84 ? -4.641 5.535 23.531 1 80.88 84 CYS A C 1
ATOM 627 O O . CYS A 1 84 ? -4.223 5.613 24.688 1 80.88 84 CYS A O 1
ATOM 629 N N . GLY A 1 85 ? -3.949 5.512 22.5 1 86.69 85 GLY A N 1
ATOM 630 C CA . GLY A 1 85 ? -2.51 5.445 22.688 1 86.69 85 GLY A CA 1
ATOM 631 C C . GLY A 1 85 ? -1.84 6.805 22.641 1 86.69 85 GLY A C 1
ATOM 632 O O . GLY A 1 85 ? -2.516 7.836 22.594 1 86.69 85 GLY A O 1
ATOM 633 N N . PRO A 1 86 ? -0.585 6.852 22.844 1 93.38 86 PRO A N 1
ATOM 634 C CA . PRO A 1 86 ? 0.176 8.102 22.844 1 93.38 86 PRO A CA 1
ATOM 635 C C . PRO A 1 86 ? 0.195 8.789 21.484 1 93.38 86 PRO A C 1
ATOM 637 O O . PRO A 1 86 ? 0.087 8.117 20.453 1 93.38 86 PRO A O 1
ATOM 640 N N . VAL A 1 87 ? 0.257 10.078 21.562 1 97.06 87 VAL A N 1
ATOM 641 C CA . VAL A 1 87 ? 0.476 10.898 20.375 1 97.06 87 VAL A CA 1
ATOM 642 C C . VAL A 1 87 ? 1.973 11.117 20.172 1 97.06 87 VAL A C 1
ATOM 644 O O . VAL A 1 87 ? 2.695 11.438 21.109 1 97.06 87 VAL A O 1
ATOM 647 N N . GLU A 1 88 ? 2.463 10.898 18.984 1 97.69 88 GLU A N 1
ATOM 648 C CA . GLU A 1 88 ? 3.887 11.031 18.688 1 97.69 88 GLU A CA 1
ATOM 649 C C . GLU A 1 88 ? 4.121 11.867 17.438 1 97.69 88 GLU A C 1
ATOM 651 O O . GLU A 1 88 ? 3.41 11.719 16.438 1 97.69 88 GLU A O 1
ATOM 656 N N . SER A 1 89 ? 5.105 12.758 17.516 1 98.12 89 SER A N 1
ATOM 657 C CA . SER A 1 89 ? 5.598 13.484 16.359 1 98.12 89 SER A CA 1
ATOM 658 C C . SER A 1 89 ? 6.789 12.773 15.719 1 98.12 89 SER A C 1
ATOM 660 O O . SER A 1 89 ? 7.66 12.266 16.422 1 98.12 89 SER A O 1
ATOM 662 N N . MET A 1 90 ? 6.785 12.758 14.375 1 98.19 90 MET A N 1
ATOM 663 C CA . MET A 1 90 ? 7.836 12.047 13.656 1 98.19 90 MET A CA 1
ATOM 664 C C . MET A 1 90 ? 8.273 12.828 12.422 1 98.19 90 MET A C 1
ATOM 666 O O . MET A 1 90 ? 7.457 13.508 11.789 1 98.19 90 MET A O 1
ATOM 670 N N . LYS A 1 91 ? 9.539 12.773 12.211 1 98.31 91 LYS A N 1
ATOM 671 C CA . LYS A 1 91 ? 10.094 13.266 10.953 1 98.31 91 LYS A CA 1
ATOM 672 C C . LYS A 1 91 ? 10.344 12.125 9.977 1 98.31 91 LYS A C 1
ATOM 674 O O . LYS A 1 91 ? 11.086 11.188 10.281 1 98.31 91 LYS A O 1
ATOM 679 N N . VAL A 1 92 ? 9.719 12.203 8.812 1 97.94 92 VAL A N 1
ATOM 680 C CA . VAL A 1 92 ? 9.773 11.109 7.848 1 97.94 92 VAL A CA 1
ATOM 681 C C . VAL A 1 92 ? 10.438 11.594 6.562 1 97.94 92 VAL A C 1
ATOM 683 O O . VAL A 1 92 ? 10.078 12.641 6.023 1 97.94 92 VAL A O 1
ATOM 686 N N . GLN A 1 93 ? 11.383 10.852 6.051 1 95.31 93 GLN A N 1
ATOM 687 C CA . GLN A 1 93 ? 12.07 11.203 4.812 1 95.31 93 GLN A CA 1
ATOM 688 C C . GLN A 1 93 ? 11.336 10.633 3.6 1 95.31 93 GLN A C 1
ATOM 690 O O . GLN A 1 93 ? 11.078 9.43 3.537 1 95.31 93 GLN A O 1
ATOM 695 N N . ARG A 1 94 ? 11.055 11.539 2.658 1 88.25 94 ARG A N 1
ATOM 696 C CA . ARG A 1 94 ? 10.461 11.078 1.407 1 88.25 94 ARG A CA 1
ATOM 697 C C . ARG A 1 94 ? 11.477 10.312 0.565 1 88.25 94 ARG A C 1
ATOM 699 O O . ARG A 1 94 ? 12.555 10.828 0.268 1 88.25 94 ARG A O 1
ATOM 706 N N . GLN A 1 95 ? 11.211 9.062 0.389 1 83.19 95 GLN A N 1
ATOM 707 C CA . GLN A 1 95 ? 12.156 8.242 -0.353 1 83.19 95 GLN A CA 1
ATOM 708 C C . GLN A 1 95 ? 11.727 8.086 -1.808 1 83.19 95 GLN A C 1
ATOM 710 O O . GLN A 1 95 ? 12.461 7.512 -2.619 1 83.19 95 GLN A O 1
ATOM 715 N N . MET A 1 96 ? 10.539 8.289 -2.047 1 65.56 96 MET A N 1
ATOM 716 C CA . MET A 1 96 ? 10.102 8.289 -3.441 1 65.56 96 MET A CA 1
ATOM 717 C C . MET A 1 96 ? 9.594 9.664 -3.854 1 65.56 96 MET A C 1
ATOM 719 O O . MET A 1 96 ? 9.07 10.414 -3.023 1 65.56 96 MET A O 1
ATOM 723 N N . ALA A 1 97 ? 10.055 9.938 -5 1 53.12 97 ALA A N 1
ATOM 724 C CA . ALA A 1 97 ? 9.609 11.227 -5.508 1 53.12 97 ALA A CA 1
ATOM 725 C C . ALA A 1 97 ? 8.078 11.305 -5.535 1 53.12 97 ALA A C 1
ATOM 727 O O . ALA A 1 97 ? 7.406 10.289 -5.711 1 53.12 97 ALA A O 1
ATOM 728 N N . ALA A 1 98 ? 7.621 12.453 -4.977 1 49.12 98 ALA A N 1
ATOM 729 C CA . ALA A 1 98 ? 6.195 12.773 -5.035 1 49.12 98 ALA A CA 1
ATOM 730 C C . ALA A 1 98 ? 5.578 12.289 -6.344 1 49.12 98 ALA A C 1
ATOM 732 O O . ALA A 1 98 ? 6.148 12.484 -7.418 1 49.12 98 ALA A O 1
ATOM 733 N N . ARG A 1 99 ? 5.082 11.086 -6.164 1 46.84 99 ARG A N 1
ATOM 734 C CA . ARG A 1 99 ? 4.367 10.805 -7.406 1 46.84 99 ARG A CA 1
ATOM 735 C C . ARG A 1 99 ? 3.148 11.703 -7.555 1 46.84 99 ARG A C 1
ATOM 737 O O . ARG A 1 99 ? 2.51 12.07 -6.566 1 46.84 99 ARG A O 1
ATOM 744 N N . THR A 1 100 ? 3.156 12.609 -8.422 1 41.09 100 THR A N 1
ATOM 745 C CA . THR A 1 100 ? 1.998 13.469 -8.656 1 41.09 100 THR A CA 1
ATOM 746 C C . THR A 1 100 ? 0.702 12.688 -8.453 1 41.09 100 THR A C 1
ATOM 748 O O . THR A 1 100 ? 0.592 11.531 -8.883 1 41.09 100 THR A O 1
ATOM 751 N N . PRO A 1 101 ? -0.029 13.406 -7.578 1 37.88 101 PRO A N 1
ATOM 752 C CA . PRO A 1 101 ? -1.325 12.758 -7.363 1 37.88 101 PRO A CA 1
ATOM 753 C C . PRO A 1 101 ? -1.951 12.242 -8.656 1 37.88 101 PRO A C 1
ATOM 755 O O . PRO A 1 101 ? -1.707 12.805 -9.727 1 37.88 101 PRO A O 1
ATOM 758 N N . ILE A 1 102 ? -2.139 11.078 -8.609 1 38.5 102 ILE A N 1
ATOM 759 C CA . ILE A 1 102 ? -2.84 10.43 -9.711 1 38.5 102 ILE A CA 1
ATOM 760 C C . ILE A 1 102 ? -4.227 11.055 -9.875 1 38.5 102 ILE A C 1
ATOM 762 O O . ILE A 1 102 ? -5.035 11.031 -8.945 1 38.5 102 ILE A O 1
ATOM 766 N N . PHE A 1 103 ? -4.199 12.367 -10.5 1 35.97 103 PHE A N 1
ATOM 767 C CA . PHE A 1 103 ? -5.531 12.93 -10.711 1 35.97 103 PHE A CA 1
ATOM 768 C C . PHE A 1 103 ? -6.293 12.125 -11.758 1 35.97 103 PHE A C 1
ATOM 770 O O . PHE A 1 103 ? -5.695 11.594 -12.695 1 35.97 103 PHE A O 1
ATOM 777 N N . TYR A 1 104 ? -7.359 11.688 -11.266 1 35 104 TYR A N 1
ATOM 778 C CA . TYR A 1 104 ? -8.312 10.938 -12.086 1 35 104 TYR A CA 1
ATOM 779 C C . TYR A 1 104 ? -9.062 11.867 -13.031 1 35 104 TYR A C 1
ATOM 781 O O . TYR A 1 104 ? -9.5 12.945 -12.633 1 35 104 TYR A O 1
ATOM 789 N N . ARG A 1 105 ? -8.359 12.219 -14.148 1 33.53 105 ARG A N 1
ATOM 790 C CA . ARG A 1 105 ? -9.273 12.992 -14.977 1 33.53 105 ARG A CA 1
ATOM 791 C C . ARG A 1 105 ? -10.141 12.078 -15.844 1 33.53 105 ARG A C 1
ATOM 793 O O . ARG A 1 105 ? -9.633 11.156 -16.484 1 33.53 105 ARG A O 1
ATOM 800 N N . LEU A 1 106 ? -11.273 11.992 -15.32 1 34.41 106 LEU A N 1
ATOM 801 C CA . LEU A 1 106 ? -12.32 11.367 -16.109 1 34.41 106 LEU A CA 1
ATOM 802 C C . LEU A 1 106 ? -12.57 12.141 -17.406 1 34.41 106 LEU A C 1
ATOM 804 O O . LEU A 1 106 ? -12.797 13.352 -17.359 1 34.41 106 LEU A O 1
ATOM 808 N N . GLU A 1 107 ? -11.625 11.867 -18.359 1 35.41 107 GLU A N 1
ATOM 809 C CA . GLU A 1 107 ? -12.016 12.602 -19.562 1 35.41 107 GLU A CA 1
ATOM 810 C C . GLU A 1 107 ? -13.258 12 -20.203 1 35.41 107 GLU A C 1
ATOM 812 O O . GLU A 1 107 ? -13.352 10.773 -20.359 1 35.41 107 GLU A O 1
ATOM 817 N N . LYS A 1 108 ? -14.266 12.703 -19.984 1 35.75 108 LYS A N 1
ATOM 818 C CA . LYS A 1 108 ? -15.5 12.383 -20.688 1 35.75 108 LYS A CA 1
ATOM 819 C C . LYS A 1 108 ? -15.258 12.25 -22.188 1 35.75 108 LYS A C 1
ATOM 821 O O . LYS A 1 108 ? -14.711 13.156 -22.812 1 35.75 108 LYS A O 1
ATOM 826 N N . ARG A 1 109 ? -14.805 11.016 -22.703 1 37.16 109 ARG A N 1
ATOM 827 C CA . ARG A 1 109 ? -14.859 11.008 -24.156 1 37.16 109 ARG A CA 1
ATOM 828 C C . ARG A 1 109 ? -16.281 11.258 -24.656 1 37.16 109 ARG A C 1
ATOM 830 O O . ARG A 1 109 ? -17.25 10.914 -23.969 1 37.16 109 ARG A O 1
ATOM 837 N N . ASP A 1 110 ? -16.391 12.211 -25.422 1 38.75 110 ASP A N 1
ATOM 838 C CA . ASP A 1 110 ? -17.688 12.555 -26.016 1 38.75 110 ASP A CA 1
ATOM 839 C C . ASP A 1 110 ? -18.594 11.328 -26.109 1 38.75 110 ASP A C 1
ATOM 841 O O . ASP A 1 110 ? -19.766 11.391 -25.75 1 38.75 110 ASP A O 1
ATOM 845 N N . ASN A 1 111 ? -18.375 10.547 -27.266 1 39.84 111 ASN A N 1
ATOM 846 C CA . ASN A 1 111 ? -19.484 9.695 -27.672 1 39.84 111 ASN A CA 1
ATOM 847 C C . ASN A 1 111 ? -19.719 8.555 -26.688 1 39.84 111 ASN A C 1
ATOM 849 O O . ASN A 1 111 ? -20.781 7.938 -26.688 1 39.84 111 ASN A O 1
ATOM 853 N N . GLU A 1 112 ? -18.766 7.477 -26.891 1 39.88 112 GLU A N 1
ATOM 854 C CA . GLU A 1 112 ? -19.172 6.188 -26.344 1 39.88 112 GLU A CA 1
ATOM 855 C C . GLU A 1 112 ? -19.031 6.164 -24.812 1 39.88 112 GLU A C 1
ATOM 857 O O . GLU A 1 112 ? -18.234 6.914 -24.25 1 39.88 112 GLU A O 1
ATOM 862 N N . ASN A 1 113 ? -20.031 5.613 -24.094 1 36.81 113 ASN A N 1
ATOM 863 C CA . ASN A 1 113 ? -20.297 5.402 -22.672 1 36.81 113 ASN A CA 1
ATOM 864 C C . ASN A 1 113 ? -19.016 5.09 -21.891 1 36.81 113 ASN A C 1
ATOM 866 O O . ASN A 1 113 ? -19.078 4.57 -20.781 1 36.81 113 ASN A O 1
ATOM 870 N N . SER A 1 114 ? -18.094 4.441 -22.547 1 35.28 114 SER A N 1
ATOM 871 C CA . SER A 1 114 ? -17.062 3.82 -21.719 1 35.28 114 SER A CA 1
ATOM 872 C C . SER A 1 114 ? -16.109 4.859 -21.156 1 35.28 114 SER A C 1
ATOM 874 O O . SER A 1 114 ? -15.336 5.465 -21.906 1 35.28 114 SER A O 1
ATOM 876 N N . SER A 1 115 ? -16.562 5.621 -20.281 1 35.97 115 SER A N 1
ATOM 877 C CA . SER A 1 115 ? -15.789 6.617 -19.547 1 35.97 115 SER A CA 1
ATOM 878 C C . SER A 1 115 ? -14.484 6.023 -19.031 1 35.97 115 SER A C 1
ATOM 880 O O . SER A 1 115 ? -14.008 6.414 -17.953 1 35.97 115 SER A O 1
ATOM 882 N N . VAL A 1 116 ? -13.789 5.094 -19.875 1 36.16 116 VAL A N 1
ATOM 883 C CA . VAL A 1 116 ? -12.773 4.434 -19.062 1 36.16 116 VAL A CA 1
ATOM 884 C C . VAL A 1 116 ? -11.648 5.414 -18.75 1 36.16 116 VAL A C 1
ATOM 886 O O . VAL A 1 116 ? -10.719 5.086 -18 1 36.16 116 VAL A O 1
ATOM 889 N N . GLY A 1 117 ? -11.828 6.777 -18.641 1 33.78 117 GLY A N 1
ATOM 890 C CA . GLY A 1 117 ? -10.625 7.586 -18.766 1 33.78 117 GLY A CA 1
ATOM 891 C C . GLY A 1 117 ? -9.789 7.613 -17.5 1 33.78 117 GLY A C 1
ATOM 892 O O . GLY A 1 117 ? -8.773 8.312 -17.438 1 33.78 117 GLY A O 1
ATOM 893 N N . TYR A 1 118 ? -9.789 6.719 -16.562 1 35.94 118 TYR A N 1
ATOM 894 C CA . TYR A 1 118 ? -9.164 7.336 -15.398 1 35.94 118 TYR A CA 1
ATOM 895 C C . TYR A 1 118 ? -7.645 7.312 -15.516 1 35.94 118 TYR A C 1
ATOM 897 O O . TYR A 1 118 ? -7.066 6.305 -15.938 1 35.94 118 TYR A O 1
ATOM 905 N N . ILE A 1 119 ? -7.082 8.531 -16.078 1 37.56 119 ILE A N 1
ATOM 906 C CA . ILE A 1 119 ? -5.633 8.672 -16.156 1 37.56 119 ILE A CA 1
ATOM 907 C C . ILE A 1 119 ? -5.082 9.07 -14.789 1 37.56 119 ILE A C 1
ATOM 909 O O . ILE A 1 119 ? -5.562 10.023 -14.172 1 37.56 119 ILE A O 1
ATOM 913 N N . HIS A 1 120 ? -4.512 8.094 -14.07 1 38.25 120 HIS A N 1
ATOM 914 C CA . HIS A 1 120 ? -3.814 8.469 -12.844 1 38.25 120 HIS A CA 1
ATOM 915 C C . HIS A 1 120 ? -2.387 8.914 -13.133 1 38.25 120 HIS A C 1
ATOM 917 O O . HIS A 1 120 ? -1.618 8.18 -13.766 1 38.25 120 HIS A O 1
ATOM 923 N N . ILE A 1 121 ? -2.234 10.367 -13.188 1 39.06 121 ILE A N 1
ATOM 924 C CA . ILE A 1 121 ? -0.896 10.891 -13.445 1 39.06 121 ILE A CA 1
ATOM 925 C C . ILE A 1 121 ? -0.141 11.039 -12.125 1 39.06 121 ILE A C 1
ATOM 927 O O . ILE A 1 121 ? -0.659 11.625 -11.172 1 39.06 121 ILE A O 1
ATOM 931 N N . LYS A 1 122 ? 0.718 10.211 -11.875 1 38 122 LYS A N 1
ATOM 932 C CA . LYS A 1 122 ? 1.556 10.469 -10.711 1 38 122 LYS A CA 1
ATOM 933 C C . LYS A 1 122 ? 2.703 11.414 -11.055 1 38 122 LYS A C 1
ATOM 935 O O . LYS A 1 122 ? 3.598 11.062 -11.828 1 38 122 LYS A O 1
ATOM 940 N N . GLU A 1 123 ? 2.418 12.789 -11.609 1 36.88 123 GLU A N 1
ATOM 941 C CA . GLU A 1 123 ? 3.572 13.664 -11.805 1 36.88 123 GLU A CA 1
ATOM 942 C C . GLU A 1 123 ? 3.975 14.344 -10.5 1 36.88 123 GLU A C 1
ATOM 944 O O . GLU A 1 123 ? 3.117 14.781 -9.734 1 36.88 123 GLU A O 1
ATOM 949 N N . PHE A 1 124 ? 4.848 13.93 -9.75 1 35.88 124 PHE A N 1
ATOM 950 C CA . PHE A 1 124 ? 5.301 14.648 -8.57 1 35.88 124 PHE A CA 1
ATOM 951 C C . PHE A 1 124 ? 5.98 15.961 -8.961 1 35.88 124 PHE A C 1
ATOM 953 O O . PHE A 1 124 ? 6.547 16.656 -8.109 1 35.88 124 PHE A O 1
ATOM 960 N N . ASN A 1 125 ? 6.27 16.312 -10.156 1 35.06 125 ASN A N 1
ATOM 961 C CA . ASN A 1 125 ? 7.219 17.422 -10.094 1 35.06 125 ASN A CA 1
ATOM 962 C C . ASN A 1 125 ? 6.582 18.672 -9.5 1 35.06 125 ASN A C 1
ATOM 964 O O . ASN A 1 125 ? 5.395 18.922 -9.703 1 35.06 125 ASN A O 1
ATOM 968 N N . ALA A 1 126 ? 6.977 19.156 -8.281 1 36.47 126 ALA A N 1
ATOM 969 C CA . ALA A 1 126 ? 6.594 20.516 -7.906 1 36.47 126 ALA A CA 1
ATOM 970 C C . ALA A 1 126 ? 6.207 21.328 -9.133 1 36.47 126 ALA A C 1
ATOM 972 O O . ALA A 1 126 ? 5.281 22.156 -9.078 1 36.47 126 ALA A O 1
ATOM 973 N N . VAL A 1 127 ? 6.926 21.406 -10.133 1 34.22 127 VAL A N 1
ATOM 974 C CA . VAL A 1 127 ? 6.805 22.219 -11.336 1 34.22 127 VAL A CA 1
ATOM 975 C C . VAL A 1 127 ? 5.645 21.703 -12.195 1 34.22 127 VAL A C 1
ATOM 977 O O . VAL A 1 127 ? 5.281 22.328 -13.188 1 34.22 127 VAL A O 1
ATOM 980 N N . ALA A 1 128 ? 5.129 20.703 -11.867 1 39.88 128 ALA A N 1
ATOM 981 C CA . ALA A 1 128 ? 4.074 20.172 -12.727 1 39.88 128 ALA A CA 1
ATOM 982 C C . ALA A 1 128 ? 2.756 20.906 -12.484 1 39.88 128 ALA A C 1
ATOM 984 O O . ALA A 1 128 ? 1.819 20.781 -13.281 1 39.88 128 ALA A O 1
ATOM 985 N N . LYS A 1 129 ? 2.482 21.469 -11.406 1 36.44 129 LYS A N 1
ATOM 986 C CA . LYS A 1 129 ? 1.244 22.234 -11.258 1 36.44 129 LYS A CA 1
ATOM 987 C C . LYS A 1 129 ? 0.999 23.125 -12.469 1 36.44 129 LYS A C 1
ATOM 989 O O . LYS A 1 129 ? -0.128 23.219 -12.953 1 36.44 129 LYS A O 1
ATOM 994 N N . LYS A 1 130 ? 1.944 23.969 -12.781 1 36.56 130 LYS A N 1
ATOM 995 C CA . LYS A 1 130 ? 1.683 25 -13.781 1 36.56 130 LYS A CA 1
ATOM 996 C C . LYS A 1 130 ? 1.274 24.391 -15.109 1 36.56 130 LYS A C 1
ATOM 998 O O . LYS A 1 130 ? 0.427 24.922 -15.82 1 36.56 130 LYS A O 1
ATOM 1003 N N . ASP A 1 131 ? 1.806 23.234 -15.422 1 33.31 131 ASP A N 1
ATOM 1004 C CA . ASP A 1 131 ? 1.682 22.812 -16.812 1 33.31 131 ASP A CA 1
ATOM 1005 C C . ASP A 1 131 ? 0.431 21.969 -17.016 1 33.31 131 ASP A C 1
ATOM 1007 O O . ASP A 1 131 ? -0.121 21.922 -18.125 1 33.31 131 ASP A O 1
ATOM 1011 N N . LEU A 1 132 ? -0.032 21.266 -16.062 1 36.25 132 LEU A N 1
ATOM 1012 C CA . LEU A 1 132 ? -1.229 20.469 -16.312 1 36.25 132 LEU A CA 1
ATOM 1013 C C . LEU A 1 132 ? -2.451 21.375 -16.484 1 36.25 132 LEU A C 1
ATOM 1015 O O . LEU A 1 132 ? -3.322 21.094 -17.312 1 36.25 132 LEU A O 1
ATOM 1019 N N . VAL A 1 133 ? -2.572 22.484 -15.789 1 34 133 VAL A N 1
ATOM 1020 C CA . VAL A 1 133 ? -3.703 23.375 -16.031 1 34 133 VAL A CA 1
ATOM 1021 C C . VAL A 1 133 ? -3.732 23.766 -17.516 1 34 133 VAL A C 1
ATOM 1023 O O . VAL A 1 133 ? -4.805 23.844 -18.125 1 34 133 VAL A O 1
ATOM 1026 N N . SER A 1 134 ? -2.6 24.156 -18.062 1 31.94 134 SER A N 1
ATOM 1027 C CA . SER A 1 134 ? -2.604 24.719 -19.406 1 31.94 134 SER A CA 1
ATOM 1028 C C . SER A 1 134 ? -2.918 23.656 -20.453 1 31.94 134 SER A C 1
ATOM 1030 O O . SER A 1 134 ? -3.395 23.969 -21.547 1 31.94 134 SER A O 1
ATOM 1032 N N . GLY A 1 135 ? -2.555 22.422 -20.125 1 31.86 135 GLY A N 1
ATOM 1033 C CA . GLY A 1 135 ? -2.713 21.438 -21.172 1 31.86 135 GLY A CA 1
ATOM 1034 C C . GLY A 1 135 ? -4.137 20.938 -21.312 1 31.86 135 GLY A C 1
ATOM 1035 O O . GLY A 1 135 ? -4.52 20.422 -22.375 1 31.86 135 GLY A O 1
ATOM 1036 N N . VAL A 1 136 ? -4.836 20.688 -20.203 1 33.16 136 VAL A N 1
ATOM 1037 C CA . VAL A 1 136 ? -6.219 20.266 -20.406 1 33.16 136 VAL A CA 1
ATOM 1038 C C . VAL A 1 136 ? -7.031 21.422 -20.984 1 33.16 136 VAL A C 1
ATOM 1040 O O . VAL A 1 136 ? -7.977 21.203 -21.75 1 33.16 136 VAL A O 1
ATOM 1043 N N . LEU A 1 137 ? -6.641 22.719 -20.578 1 27.08 137 LEU A N 1
ATOM 1044 C CA . LEU A 1 137 ? -7.504 23.781 -21.078 1 27.08 137 LEU A CA 1
ATOM 1045 C C . LEU A 1 137 ? -7.344 23.922 -22.594 1 27.08 137 LEU A C 1
ATOM 1047 O O . LEU A 1 137 ? -8.312 24.219 -23.297 1 27.08 137 LEU A O 1
ATOM 1051 N N . LEU A 1 138 ? -6.125 24.125 -22.984 1 25.58 138 LEU A N 1
ATOM 1052 C CA . LEU A 1 138 ? -6.129 24.906 -24.203 1 25.58 138 LEU A CA 1
ATOM 1053 C C . LEU A 1 138 ? -6.613 24.078 -25.391 1 25.58 138 LEU A C 1
ATOM 1055 O O . LEU A 1 138 ? -7.258 24.594 -26.297 1 25.58 138 LEU A O 1
ATOM 1059 N N . HIS A 1 139 ? -6.09 22.844 -25.75 1 26.41 139 HIS A N 1
ATOM 1060 C CA . HIS A 1 139 ? -6.488 22.609 -27.125 1 26.41 139 HIS A CA 1
ATOM 1061 C C . HIS A 1 139 ? -7.785 21.797 -27.203 1 26.41 139 HIS A C 1
ATOM 1063 O O . HIS A 1 139 ? -7.988 20.875 -26.422 1 26.41 139 HIS A O 1
ATOM 1069 N N . MET B 1 1 ? 6.652 -0.924 -12.266 1 42.91 1 MET B N 1
ATOM 1070 C CA . MET B 1 1 ? 5.77 -0.74 -11.117 1 42.91 1 MET B CA 1
ATOM 1071 C C . MET B 1 1 ? 6.52 -0.108 -9.953 1 42.91 1 MET B C 1
ATOM 1073 O O . MET B 1 1 ? 7.703 -0.381 -9.75 1 42.91 1 MET B O 1
ATOM 1077 N N . SER B 1 2 ? 5.785 0.905 -9.414 1 58.03 2 SER B N 1
ATOM 1078 C CA . SER B 1 2 ? 6.488 1.599 -8.336 1 58.03 2 SER B CA 1
ATOM 1079 C C . SER B 1 2 ? 6.57 0.734 -7.086 1 58.03 2 SER B C 1
ATOM 1081 O O . SER B 1 2 ? 5.82 -0.233 -6.941 1 58.03 2 SER B O 1
ATOM 1083 N N . LYS B 1 3 ? 7.578 0.971 -6.332 1 64.25 3 LYS B N 1
ATOM 1084 C CA . LYS B 1 3 ? 7.801 0.381 -5.016 1 64.25 3 LYS B CA 1
ATOM 1085 C C . LYS B 1 3 ? 6.562 0.513 -4.133 1 64.25 3 LYS B C 1
ATOM 1087 O O . LYS B 1 3 ? 6.418 -0.206 -3.143 1 64.25 3 LYS B O 1
ATOM 1092 N N . TYR B 1 4 ? 5.621 1.348 -4.672 1 66.19 4 TYR B N 1
ATOM 1093 C CA . TYR B 1 4 ? 4.48 1.646 -3.812 1 66.19 4 TYR B CA 1
ATOM 1094 C C . TYR B 1 4 ? 3.18 1.173 -4.445 1 66.19 4 TYR B C 1
ATOM 1096 O O . TYR B 1 4 ? 2.098 1.398 -3.9 1 66.19 4 TYR B O 1
ATOM 1104 N N . ASP B 1 5 ? 3.334 0.405 -5.512 1 72.88 5 ASP B N 1
ATOM 1105 C CA . ASP B 1 5 ? 2.115 -0.02 -6.195 1 72.88 5 ASP B CA 1
ATOM 1106 C C . ASP B 1 5 ? 1.432 -1.159 -5.441 1 72.88 5 ASP B C 1
ATOM 1108 O O . ASP B 1 5 ? 2.066 -2.164 -5.121 1 72.88 5 ASP B O 1
ATOM 1112 N N . MET B 1 6 ? 0.087 -0.894 -5.207 1 77.44 6 MET B N 1
ATOM 1113 C CA . MET B 1 6 ? -0.716 -1.925 -4.555 1 77.44 6 MET B CA 1
ATOM 1114 C C . MET B 1 6 ? -1.519 -2.719 -5.578 1 77.44 6 MET B C 1
ATOM 1116 O O . MET B 1 6 ? -2.039 -2.152 -6.543 1 77.44 6 MET B O 1
ATOM 1120 N N . THR B 1 7 ? -1.736 -4.055 -5.305 1 78.62 7 THR B N 1
ATOM 1121 C CA . THR B 1 7 ? -2.523 -4.918 -6.18 1 78.62 7 THR B CA 1
ATOM 1122 C C . THR B 1 7 ? -4.008 -4.832 -5.832 1 78.62 7 THR B C 1
ATOM 1124 O O . THR B 1 7 ? -4.375 -4.262 -4.805 1 78.62 7 THR B O 1
ATOM 1127 N N . GLY B 1 8 ? -4.805 -5.504 -6.723 1 78.31 8 GLY B N 1
ATOM 1128 C CA . GLY B 1 8 ? -6.246 -5.543 -6.535 1 78.31 8 GLY B CA 1
ATOM 1129 C C . GLY B 1 8 ? -6.668 -6.301 -5.293 1 78.31 8 GLY B C 1
ATOM 1130 O O . GLY B 1 8 ? -7.824 -6.223 -4.875 1 78.31 8 GLY B O 1
ATOM 1131 N N . ILE B 1 9 ? -5.719 -7 -4.672 1 91.69 9 ILE B N 1
ATOM 1132 C CA . ILE B 1 9 ? -6.07 -7.742 -3.465 1 91.69 9 ILE B CA 1
ATOM 1133 C C . ILE B 1 9 ? -5.418 -7.094 -2.25 1 91.69 9 ILE B C 1
ATOM 1135 O O . ILE B 1 9 ? -5.422 -7.664 -1.155 1 91.69 9 ILE B O 1
ATOM 1139 N N . GLY B 1 10 ? -4.816 -5.953 -2.406 1 90 10 GLY B N 1
ATOM 1140 C CA . GLY B 1 10 ? -4.398 -5.141 -1.274 1 90 10 GLY B CA 1
ATOM 1141 C C . GLY B 1 10 ? -2.992 -5.461 -0.802 1 90 10 GLY B C 1
ATOM 1142 O O . GLY B 1 10 ? -2.715 -5.434 0.399 1 90 10 GLY B O 1
ATOM 1143 N N . LEU B 1 11 ? -2.119 -5.836 -1.643 1 92.94 11 LEU B N 1
ATOM 1144 C CA . LEU B 1 11 ? -0.739 -6.035 -1.216 1 92.94 11 LEU B CA 1
ATOM 1145 C C . LEU B 1 11 ? 0.235 -5.453 -2.236 1 92.94 11 LEU B C 1
ATOM 1147 O O . LEU B 1 11 ? -0.133 -5.223 -3.389 1 92.94 11 LEU B O 1
ATOM 1151 N N . ASN B 1 12 ? 1.4 -5.078 -1.77 1 89.12 12 ASN B N 1
ATOM 1152 C CA . ASN B 1 12 ? 2.549 -4.637 -2.555 1 89.12 12 ASN B CA 1
ATOM 1153 C C . ASN B 1 12 ? 3.65 -5.691 -2.58 1 89.12 12 ASN B C 1
ATOM 1155 O O . ASN B 1 12 ? 3.914 -6.344 -1.569 1 89.12 12 ASN B O 1
ATOM 1159 N N . LEU B 1 13 ? 4.297 -5.875 -3.77 1 91.5 13 LEU B N 1
ATOM 1160 C CA . LEU B 1 13 ? 5.336 -6.883 -3.928 1 91.5 13 LEU B CA 1
ATOM 1161 C C . LEU B 1 13 ? 6.691 -6.227 -4.191 1 91.5 13 LEU B C 1
ATOM 1163 O O . LEU B 1 13 ? 6.797 -5.324 -5.027 1 91.5 13 LEU B O 1
ATOM 1167 N N . ARG B 1 14 ? 7.645 -6.73 -3.488 1 91.56 14 ARG B N 1
ATOM 1168 C CA . ARG B 1 14 ? 9.023 -6.32 -3.713 1 91.56 14 ARG B CA 1
ATOM 1169 C C . ARG B 1 14 ? 9.852 -7.473 -4.277 1 91.56 14 ARG B C 1
ATOM 1171 O O . ARG B 1 14 ? 9.719 -8.609 -3.83 1 91.56 14 ARG B O 1
ATOM 1178 N N . GLU B 1 15 ? 10.594 -7.051 -5.254 1 92.56 15 GLU B N 1
ATOM 1179 C CA . GLU B 1 15 ? 11.539 -8.023 -5.809 1 92.56 15 GLU B CA 1
ATOM 1180 C C . GLU B 1 15 ? 12.805 -8.109 -4.957 1 92.56 15 GLU B C 1
ATOM 1182 O O . GLU B 1 15 ? 13.453 -7.094 -4.699 1 92.56 15 GLU B O 1
ATOM 1187 N N . ILE B 1 16 ? 13.148 -9.266 -4.477 1 91.56 16 ILE B N 1
ATOM 1188 C CA . ILE B 1 16 ? 14.359 -9.492 -3.701 1 91.56 16 ILE B CA 1
ATOM 1189 C C . ILE B 1 16 ? 15.188 -10.602 -4.352 1 91.56 16 ILE B C 1
ATOM 1191 O O . ILE B 1 16 ? 14.672 -11.695 -4.613 1 91.56 16 ILE B O 1
ATOM 1195 N N . PRO B 1 17 ? 16.422 -10.273 -4.637 1 91.12 17 PRO B N 1
ATOM 1196 C CA . PRO B 1 17 ? 17.25 -11.344 -5.184 1 91.12 17 PRO B CA 1
ATOM 1197 C C . PRO B 1 17 ? 17.453 -12.5 -4.203 1 91.12 17 PRO B C 1
ATOM 1199 O O . PRO B 1 17 ? 17.578 -12.273 -2.996 1 91.12 17 PRO B O 1
ATOM 1202 N N . ASP B 1 18 ? 17.406 -13.68 -4.684 1 86 18 ASP B N 1
ATOM 1203 C CA . ASP B 1 18 ? 17.719 -14.828 -3.836 1 86 18 ASP B CA 1
ATOM 1204 C C . ASP B 1 18 ? 19.203 -15.211 -3.951 1 86 18 ASP B C 1
ATOM 1206 O O . ASP B 1 18 ? 19.984 -14.5 -4.578 1 86 18 ASP B O 1
ATOM 1210 N N . ASP B 1 19 ? 19.5 -16.234 -3.242 1 84.31 19 ASP B N 1
ATOM 1211 C CA . ASP B 1 19 ? 20.891 -16.656 -3.168 1 84.31 19 ASP B CA 1
ATOM 1212 C C . ASP B 1 19 ? 21.422 -17.047 -4.547 1 84.31 19 ASP B C 1
ATOM 1214 O O . ASP B 1 19 ? 22.625 -16.922 -4.809 1 84.31 19 ASP B O 1
ATOM 1218 N N . ASN B 1 20 ? 20.641 -17.547 -5.453 1 87.19 20 ASN B N 1
ATOM 1219 C CA . ASN B 1 20 ? 21.062 -18 -6.777 1 87.19 20 ASN B CA 1
ATOM 1220 C C . ASN B 1 20 ? 20.906 -16.891 -7.82 1 87.19 20 ASN B C 1
ATOM 1222 O O . ASN B 1 20 ? 21.109 -17.125 -9.016 1 87.19 20 ASN B O 1
ATOM 1226 N N . GLY B 1 21 ? 20.547 -15.711 -7.43 1 85.19 21 GLY B N 1
ATOM 1227 C CA . GLY B 1 21 ? 20.406 -14.586 -8.344 1 85.19 21 GLY B CA 1
ATOM 1228 C C . GLY B 1 21 ? 19 -14.461 -8.914 1 85.19 21 GLY B C 1
ATOM 1229 O O . GLY B 1 21 ? 18.703 -13.508 -9.641 1 85.19 21 GLY B O 1
ATOM 1230 N N . SER B 1 22 ? 18.219 -15.484 -8.609 1 8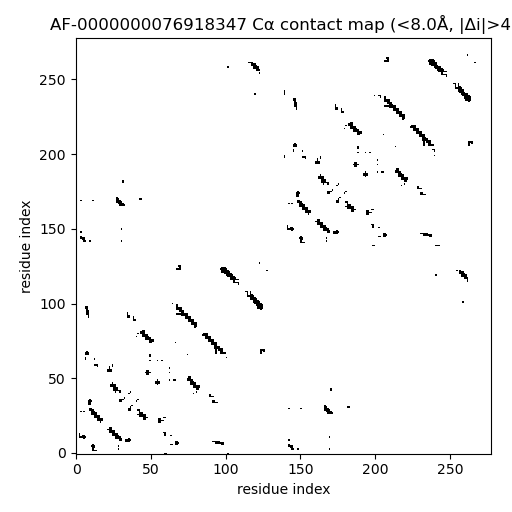7.81 22 SER B N 1
ATOM 1231 C CA . SER B 1 22 ? 16.844 -15.398 -9.062 1 87.81 22 SER B CA 1
ATOM 1232 C C . SER B 1 22 ? 16.031 -14.445 -8.188 1 87.81 22 SER B C 1
ATOM 1234 O O . SER B 1 22 ? 16.453 -14.102 -7.078 1 87.81 22 SER B O 1
ATOM 1236 N N . LEU B 1 23 ? 14.867 -14.016 -8.711 1 91.19 23 LEU B N 1
ATOM 1237 C CA . LEU B 1 23 ? 14.047 -13.047 -7.988 1 91.19 23 LEU B CA 1
ATOM 1238 C C . LEU B 1 23 ? 12.969 -13.742 -7.164 1 91.19 23 LEU B C 1
ATOM 1240 O O . LEU B 1 23 ? 12.344 -14.695 -7.641 1 91.19 23 LEU B O 1
ATOM 1244 N N . ARG B 1 24 ? 12.961 -13.359 -5.91 1 94.06 24 ARG B N 1
ATOM 1245 C CA . ARG B 1 24 ? 11.805 -13.695 -5.086 1 94.06 24 ARG B CA 1
ATOM 1246 C C . ARG B 1 24 ? 10.922 -12.469 -4.863 1 94.06 24 ARG B C 1
ATOM 1248 O O . ARG B 1 24 ? 11.406 -11.336 -4.902 1 94.06 24 ARG B O 1
ATOM 1255 N N . LEU B 1 25 ? 9.641 -12.75 -4.746 1 95.06 25 LEU B N 1
ATOM 1256 C CA . LEU B 1 25 ? 8.695 -11.664 -4.496 1 95.06 25 LEU B CA 1
ATOM 1257 C C . LEU B 1 25 ? 8.195 -11.711 -3.059 1 95.06 25 LEU B C 1
ATOM 1259 O O . LEU B 1 25 ? 7.633 -12.719 -2.623 1 95.06 25 LEU B O 1
ATOM 1263 N N . VAL B 1 26 ? 8.43 -10.586 -2.299 1 95.94 26 VAL B N 1
ATOM 1264 C CA . VAL B 1 26 ? 8.078 -10.508 -0.884 1 95.94 26 VAL B CA 1
ATOM 1265 C C . VAL B 1 26 ? 7.031 -9.414 -0.672 1 95.94 26 VAL B C 1
ATOM 1267 O O . VAL B 1 26 ? 7.121 -8.336 -1.265 1 95.94 26 VAL B O 1
ATOM 1270 N N . VAL B 1 27 ? 6.039 -9.727 0.151 1 96.19 27 VAL B N 1
ATOM 1271 C CA . VAL B 1 27 ? 5 -8.766 0.499 1 96.19 27 VAL B CA 1
ATOM 1272 C C . VAL B 1 27 ? 5.551 -7.742 1.49 1 96.19 27 VAL B C 1
ATOM 1274 O O . VAL B 1 27 ? 5.875 -8.086 2.629 1 96.19 27 VAL B O 1
ATOM 1277 N N . LEU B 1 28 ? 5.633 -6.492 1.103 1 94.56 28 LEU B N 1
ATOM 1278 C CA . LEU B 1 28 ? 6.098 -5.469 2.031 1 94.56 28 LEU B CA 1
ATOM 1279 C C . LEU B 1 28 ? 4.969 -4.508 2.391 1 94.56 28 LEU B C 1
ATOM 1281 O O . LEU B 1 28 ? 4.922 -3.986 3.508 1 94.56 28 LEU B O 1
ATOM 1285 N N . GLY B 1 29 ? 4.156 -4.191 1.483 1 94.06 29 GLY B N 1
ATOM 1286 C CA . GLY B 1 29 ? 2.951 -3.428 1.76 1 94.06 29 GLY B CA 1
ATOM 1287 C C . GLY B 1 29 ? 1.71 -4.293 1.875 1 94.06 29 GLY B C 1
ATOM 1288 O O . GLY B 1 29 ? 1.521 -5.227 1.092 1 94.06 29 GLY B O 1
ATOM 1289 N N . LEU B 1 30 ? 0.917 -4.012 2.816 1 94.94 30 LEU B N 1
ATOM 1290 C CA . LEU B 1 30 ? -0.309 -4.758 3.078 1 94.94 30 LEU B CA 1
ATOM 1291 C C . LEU B 1 30 ? -1.37 -3.857 3.701 1 94.94 30 LEU B C 1
ATOM 1293 O O . LEU B 1 30 ? -1.088 -3.123 4.648 1 94.94 30 LEU B O 1
ATOM 1297 N N . ILE B 1 31 ? -2.537 -3.91 3.105 1 93.25 31 ILE B N 1
ATOM 1298 C CA . ILE B 1 31 ? -3.629 -3.111 3.648 1 93.25 31 ILE B CA 1
ATOM 1299 C C . ILE B 1 31 ? -4.277 -3.848 4.82 1 93.25 31 ILE B C 1
ATOM 1301 O O . ILE B 1 31 ? -4.777 -4.965 4.66 1 93.25 31 ILE B O 1
ATOM 1305 N N . LEU B 1 32 ? -4.258 -3.215 5.98 1 93.69 32 LEU B N 1
ATOM 1306 C CA . LEU B 1 32 ? -4.914 -3.781 7.152 1 93.69 32 LEU B CA 1
ATOM 1307 C C . LEU B 1 32 ? -6.406 -3.971 6.898 1 93.69 32 LEU B C 1
ATOM 1309 O O . LEU B 1 32 ? -7.074 -3.066 6.391 1 93.69 32 LEU B O 1
ATOM 1313 N N . ASP B 1 33 ? -6.918 -5.211 7.16 1 92.56 33 ASP B N 1
ATOM 1314 C CA . ASP B 1 33 ? -8.305 -5.625 7 1 92.56 33 ASP B CA 1
ATOM 1315 C C . ASP B 1 33 ? -8.695 -5.691 5.523 1 92.56 33 ASP B C 1
ATOM 1317 O O . ASP B 1 33 ? -9.875 -5.73 5.188 1 92.56 33 ASP B O 1
ATOM 1321 N N . GLY B 1 34 ? -7.703 -5.559 4.613 1 93.19 34 GLY B N 1
ATOM 1322 C CA . GLY B 1 34 ? -7.945 -5.82 3.205 1 93.19 34 GLY B CA 1
ATOM 1323 C C . GLY B 1 34 ? -8.086 -7.297 2.885 1 93.19 34 GLY B C 1
ATOM 1324 O O . GLY B 1 34 ? -7.941 -8.141 3.768 1 93.19 34 GLY B O 1
ATOM 1325 N N . PRO B 1 35 ? -8.367 -7.621 1.651 1 95.38 35 PRO B N 1
ATOM 1326 C CA . PRO B 1 35 ? -8.648 -9.008 1.276 1 95.38 35 PRO B CA 1
ATOM 1327 C C . PRO B 1 35 ? -7.473 -9.945 1.533 1 95.38 35 PRO B C 1
ATOM 1329 O O . PRO B 1 35 ? -7.656 -11.039 2.066 1 95.38 35 PRO B O 1
ATOM 1332 N N . ALA B 1 36 ? -6.281 -9.57 1.144 1 96.94 36 ALA B N 1
ATOM 1333 C CA . ALA B 1 36 ? -5.125 -10.438 1.36 1 96.94 36 ALA B CA 1
ATOM 1334 C C . ALA B 1 36 ? -4.852 -10.625 2.85 1 96.94 36 ALA B C 1
ATOM 1336 O O . ALA B 1 36 ? -4.586 -11.742 3.303 1 96.94 36 ALA B O 1
ATOM 1337 N N . HIS B 1 37 ? -4.898 -9.516 3.549 1 97.19 37 HIS B N 1
ATOM 1338 C CA . HIS B 1 37 ? -4.707 -9.602 4.992 1 97.19 37 HIS B CA 1
ATOM 1339 C C . HIS B 1 37 ? -5.734 -10.531 5.633 1 97.19 37 HIS B C 1
ATOM 1341 O O . HIS B 1 37 ? -5.379 -11.398 6.43 1 97.19 37 HIS B O 1
ATOM 1347 N N . SER B 1 38 ? -6.969 -10.375 5.309 1 97.06 38 SER B N 1
ATOM 1348 C CA . SER B 1 38 ? -8.055 -11.172 5.875 1 97.06 38 SER B CA 1
ATOM 1349 C C . SER B 1 38 ? -7.891 -12.648 5.531 1 97.06 38 SER B C 1
ATOM 1351 O O . SER B 1 38 ? -8.297 -13.516 6.301 1 97.06 38 SER B O 1
ATOM 1353 N N . ALA B 1 39 ? -7.277 -12.938 4.422 1 97.75 39 ALA B N 1
ATOM 1354 C CA . ALA B 1 39 ? -7.062 -14.32 3.998 1 97.75 39 ALA B CA 1
ATOM 1355 C C . ALA B 1 39 ? -5.898 -14.953 4.758 1 97.75 39 ALA B C 1
ATOM 1357 O O . ALA B 1 39 ? -5.719 -16.172 4.73 1 97.75 39 ALA B O 1
ATOM 1358 N N . GLY B 1 40 ? -5.02 -14.094 5.371 1 97.38 40 GLY B N 1
ATOM 1359 C CA . GLY B 1 40 ? -3.959 -14.641 6.199 1 97.38 40 GLY B CA 1
ATOM 1360 C C . GLY B 1 40 ? -2.574 -14.211 5.762 1 97.38 40 GLY B C 1
ATOM 1361 O O . GLY B 1 40 ? -1.572 -14.625 6.352 1 97.38 40 GLY B O 1
ATOM 1362 N N . VAL B 1 41 ? -2.5 -13.344 4.777 1 97.75 41 VAL B N 1
ATOM 1363 C CA . VAL B 1 41 ? -1.206 -12.852 4.312 1 97.75 41 VAL B CA 1
ATOM 1364 C C . VAL B 1 41 ? -0.592 -11.938 5.367 1 97.75 41 VAL B C 1
ATOM 1366 O O . VAL B 1 41 ? -1.304 -11.172 6.027 1 97.75 41 VAL B O 1
ATOM 1369 N N . ARG B 1 42 ? 0.728 -11.984 5.449 1 96.94 42 ARG B N 1
ATOM 1370 C CA . ARG B 1 42 ? 1.483 -11.141 6.371 1 96.94 42 ARG B CA 1
ATOM 1371 C C . ARG B 1 42 ? 2.592 -10.391 5.645 1 96.94 42 ARG B C 1
ATOM 1373 O O . ARG B 1 42 ? 3.096 -10.859 4.617 1 96.94 42 ARG B O 1
ATOM 1380 N N . GLN B 1 43 ? 2.857 -9.227 6.207 1 96.12 43 GLN B N 1
ATOM 1381 C CA . GLN B 1 43 ? 4.059 -8.57 5.699 1 96.12 43 GLN B CA 1
ATOM 1382 C C . GLN B 1 43 ? 5.293 -9.438 5.902 1 96.12 43 GLN B C 1
ATOM 1384 O O . GLN B 1 43 ? 5.445 -10.07 6.953 1 96.12 43 GLN B O 1
ATOM 1389 N N . GLY B 1 44 ? 6.16 -9.5 4.91 1 95.31 44 GLY B N 1
ATOM 1390 C CA . GLY B 1 44 ? 7.344 -10.344 4.965 1 95.31 44 GLY B CA 1
ATOM 1391 C C . GLY B 1 44 ? 7.152 -11.688 4.285 1 95.31 44 GLY B C 1
ATOM 1392 O O . GLY B 1 44 ? 8.117 -12.406 4.047 1 95.31 44 GLY B O 1
ATOM 1393 N N . ASP B 1 45 ? 5.906 -12.031 4 1 97.12 45 ASP B N 1
ATOM 1394 C CA . ASP B 1 45 ? 5.645 -13.289 3.309 1 97.12 45 ASP B CA 1
ATOM 1395 C C . ASP B 1 45 ? 6.281 -13.297 1.922 1 97.12 45 ASP B C 1
ATOM 1397 O O . ASP B 1 45 ? 6.309 -12.273 1.238 1 97.12 45 ASP B O 1
ATOM 1401 N N . GLU B 1 46 ? 6.73 -14.484 1.549 1 96.69 46 GLU B N 1
ATOM 1402 C CA . GLU B 1 46 ? 7.141 -14.695 0.164 1 96.69 46 GLU B CA 1
ATOM 1403 C C . GLU B 1 46 ? 6.008 -15.297 -0.662 1 96.69 46 GLU B C 1
ATOM 1405 O O . GLU B 1 46 ? 5.414 -16.297 -0.268 1 96.69 46 GLU B O 1
ATOM 1410 N N . LEU B 1 47 ? 5.656 -14.656 -1.765 1 97 47 LEU B N 1
ATOM 1411 C CA . LEU B 1 47 ? 4.676 -15.219 -2.684 1 97 47 LEU B CA 1
ATOM 1412 C C . LEU B 1 47 ? 5.312 -16.281 -3.57 1 97 47 LEU B C 1
ATOM 1414 O O . LEU B 1 47 ? 6.371 -16.062 -4.16 1 97 47 LEU B O 1
ATOM 1418 N N . LEU B 1 48 ? 4.637 -17.453 -3.68 1 97.5 48 LEU B N 1
ATOM 1419 C CA . LEU B 1 48 ? 5.25 -18.578 -4.371 1 97.5 48 LEU B CA 1
ATOM 1420 C C . LEU B 1 48 ? 4.504 -18.891 -5.664 1 97.5 48 LEU B C 1
ATOM 1422 O O . LEU B 1 48 ? 5.113 -19.328 -6.648 1 97.5 48 LEU B O 1
ATOM 1426 N N . SER B 1 49 ? 3.18 -18.719 -5.645 1 98.38 49 SER B N 1
ATOM 1427 C CA . SER B 1 49 ? 2.387 -19.047 -6.824 1 98.38 49 SER B CA 1
ATOM 1428 C C . SER B 1 49 ? 1.099 -18.234 -6.871 1 98.38 49 SER B C 1
ATOM 1430 O O . SER B 1 49 ? 0.62 -17.766 -5.836 1 98.38 49 SER B O 1
ATOM 1432 N N . VAL B 1 50 ? 0.585 -18.078 -8.031 1 98.19 50 VAL B N 1
ATOM 1433 C CA . VAL B 1 50 ? -0.697 -17.453 -8.312 1 98.19 50 VAL B CA 1
ATOM 1434 C C . VAL B 1 50 ? -1.528 -18.344 -9.227 1 98.19 50 VAL B C 1
ATOM 1436 O O . VAL B 1 50 ? -1.09 -18.688 -10.328 1 98.19 50 VAL B O 1
ATOM 1439 N N . ASN B 1 51 ? -2.652 -18.719 -8.711 1 98.19 51 ASN B N 1
ATOM 1440 C CA . ASN B 1 51 ? -3.537 -19.609 -9.445 1 98.19 51 ASN B CA 1
ATOM 1441 C C . ASN B 1 51 ? -2.797 -20.844 -9.938 1 98.19 51 ASN B C 1
ATOM 1443 O O . ASN B 1 51 ? -2.938 -21.234 -11.094 1 98.19 51 ASN B O 1
ATOM 1447 N N . GLY B 1 52 ? -1.967 -21.297 -9.102 1 97.88 52 GLY B N 1
ATOM 1448 C CA . GLY B 1 52 ? -1.283 -22.547 -9.367 1 97.88 52 GLY B CA 1
ATOM 1449 C C . GLY B 1 52 ? -0.043 -22.375 -10.227 1 97.88 52 GLY B C 1
ATOM 1450 O O . GLY B 1 52 ? 0.695 -23.344 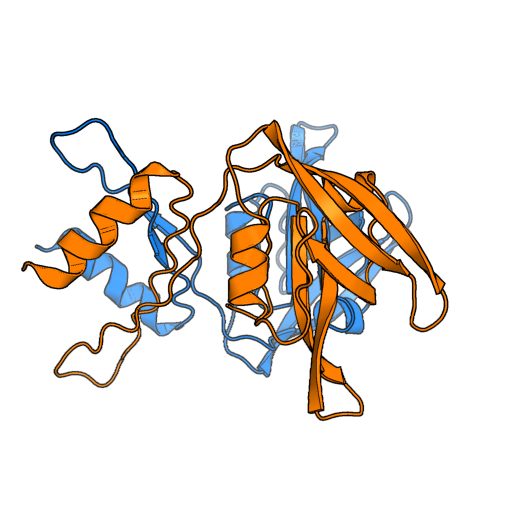-10.453 1 97.88 52 GLY B O 1
ATOM 1451 N N . ILE B 1 53 ? 0.22 -21.234 -10.703 1 97.81 53 ILE B N 1
ATOM 1452 C CA . ILE B 1 53 ? 1.377 -20.969 -11.547 1 97.81 53 ILE B CA 1
ATOM 1453 C C . ILE B 1 53 ? 2.555 -20.516 -10.68 1 97.81 53 ILE B C 1
ATOM 1455 O O . ILE B 1 53 ? 2.447 -19.562 -9.922 1 97.81 53 ILE B O 1
ATOM 1459 N N . ASP B 1 54 ? 3.654 -21.188 -10.828 1 97.38 54 ASP B N 1
ATOM 1460 C CA . ASP B 1 54 ? 4.887 -20.812 -10.148 1 97.38 54 ASP B CA 1
ATOM 1461 C C . ASP B 1 54 ? 5.391 -19.453 -10.648 1 97.38 54 ASP B C 1
ATOM 1463 O O . ASP B 1 54 ? 5.531 -19.25 -11.859 1 97.38 54 ASP B O 1
ATOM 1467 N N . ILE B 1 55 ? 5.711 -18.562 -9.711 1 95.94 55 ILE B N 1
ATOM 1468 C CA . ILE B 1 55 ? 6.031 -17.203 -10.164 1 95.94 55 ILE B CA 1
ATOM 1469 C C . ILE B 1 55 ? 7.527 -16.953 -10.008 1 95.94 55 ILE B C 1
ATOM 1471 O O . ILE B 1 55 ? 7.988 -15.812 -10.133 1 95.94 55 ILE B O 1
ATOM 1475 N N . ARG B 1 56 ? 8.305 -18.016 -9.703 1 89.75 56 ARG B N 1
ATOM 1476 C CA . ARG B 1 56 ? 9.75 -17.859 -9.594 1 89.75 56 ARG B CA 1
ATOM 1477 C C . ARG B 1 56 ? 10.32 -17.203 -10.852 1 89.75 56 ARG B C 1
ATOM 1479 O O . ARG B 1 56 ? 10 -17.625 -11.969 1 89.75 56 ARG B O 1
ATOM 1486 N N . GLY B 1 57 ? 11.117 -16.141 -10.625 1 89.75 57 GLY B N 1
ATOM 1487 C CA . GLY B 1 57 ? 11.789 -15.484 -11.734 1 89.75 57 GLY B CA 1
ATOM 1488 C C . GLY B 1 57 ? 10.922 -14.438 -12.406 1 89.75 57 GLY B C 1
ATOM 1489 O O . GLY B 1 57 ? 11.398 -13.688 -13.266 1 89.75 57 GLY B O 1
ATOM 1490 N N . LYS B 1 58 ? 9.688 -14.336 -12.094 1 88.5 58 LYS B N 1
ATOM 1491 C CA . LYS B 1 58 ? 8.828 -13.312 -12.68 1 88.5 58 LYS B CA 1
ATOM 1492 C C . LYS B 1 58 ? 9.016 -11.969 -11.977 1 88.5 58 LYS B C 1
ATOM 1494 O O . LYS B 1 58 ? 9.438 -11.922 -10.82 1 88.5 58 LYS B O 1
ATOM 1499 N N . SER B 1 59 ? 8.688 -10.906 -12.672 1 84.81 59 SER B N 1
ATOM 1500 C CA . SER B 1 59 ? 8.797 -9.57 -12.094 1 84.81 59 SER B CA 1
ATOM 1501 C C . SER B 1 59 ? 7.582 -9.242 -11.219 1 84.81 59 SER B C 1
ATOM 1503 O O . SER B 1 59 ? 6.527 -9.859 -11.367 1 84.81 59 SER B O 1
ATOM 1505 N N . ALA B 1 60 ? 7.766 -8.266 -10.352 1 86.12 60 ALA B N 1
ATOM 1506 C CA . ALA B 1 60 ? 6.648 -7.781 -9.539 1 86.12 60 ALA B CA 1
ATOM 1507 C C . ALA B 1 60 ? 5.512 -7.273 -10.422 1 86.12 60 ALA B C 1
ATOM 1509 O O . ALA B 1 60 ? 4.336 -7.453 -10.094 1 86.12 60 ALA B O 1
ATOM 1510 N N . PHE B 1 61 ? 5.852 -6.656 -11.516 1 75.88 61 PHE B N 1
ATOM 1511 C CA . PHE B 1 61 ? 4.855 -6.141 -12.453 1 75.88 61 PHE B CA 1
ATOM 1512 C C . PHE B 1 61 ? 4.012 -7.277 -13.016 1 75.88 61 PHE B C 1
ATOM 1514 O O . PHE B 1 61 ? 2.779 -7.215 -12.992 1 75.88 61 PHE B O 1
ATOM 1521 N N . ASP B 1 62 ? 4.676 -8.266 -13.477 1 80.62 62 ASP B N 1
ATOM 1522 C CA . ASP B 1 62 ? 3.982 -9.398 -14.062 1 80.62 62 ASP B CA 1
ATOM 1523 C C . ASP B 1 62 ? 3.055 -10.07 -13.055 1 80.62 62 ASP B C 1
ATOM 1525 O O . ASP B 1 62 ? 1.895 -10.352 -13.359 1 80.62 62 ASP B O 1
ATOM 1529 N N . VAL B 1 63 ? 3.59 -10.297 -11.875 1 90.06 63 VAL B N 1
ATOM 1530 C CA . VAL B 1 63 ? 2.811 -11.008 -10.875 1 90.06 63 VAL B CA 1
ATOM 1531 C C . VAL B 1 63 ? 1.657 -10.133 -10.391 1 90.06 63 VAL B C 1
ATOM 1533 O O . VAL B 1 63 ? 0.551 -10.625 -10.156 1 90.06 63 VAL B O 1
ATOM 1536 N N . SER B 1 64 ? 1.892 -8.836 -10.266 1 84.94 64 SER B N 1
ATOM 1537 C CA . SER B 1 64 ? 0.804 -7.934 -9.914 1 84.94 64 SER B CA 1
ATOM 1538 C C . SER B 1 64 ? -0.326 -8 -10.938 1 84.94 64 SER B C 1
ATOM 1540 O O . SER B 1 64 ? -1.502 -7.914 -10.578 1 84.94 64 SER B O 1
ATOM 1542 N N . SER B 1 65 ? 0.065 -8.117 -12.141 1 78.25 65 SER B N 1
ATOM 1543 C CA . SER B 1 65 ? -0.93 -8.242 -13.195 1 78.25 65 SER B CA 1
ATOM 1544 C C . SER B 1 65 ? -1.727 -9.531 -13.062 1 78.25 65 SER B C 1
ATOM 1546 O O . SER B 1 65 ? -2.938 -9.547 -13.297 1 78.25 65 SER B O 1
ATOM 1548 N N . MET B 1 66 ? -1.08 -10.57 -12.695 1 86.06 66 MET B N 1
ATOM 1549 C CA . MET B 1 66 ? -1.736 -11.859 -12.5 1 86.06 66 MET B CA 1
ATOM 1550 C C . MET B 1 66 ? -2.742 -11.789 -11.359 1 86.06 66 MET B C 1
ATOM 1552 O O . MET B 1 66 ? -3.75 -12.492 -11.367 1 86.06 66 MET B O 1
ATOM 1556 N N . LEU B 1 67 ? -2.473 -10.977 -10.375 1 90.38 67 LEU B N 1
ATOM 1557 C CA . LEU B 1 67 ? -3.303 -10.867 -9.188 1 90.38 67 LEU B CA 1
ATOM 1558 C C . LEU B 1 67 ? -4.551 -10.039 -9.469 1 90.38 67 LEU B C 1
ATOM 1560 O O . LEU B 1 67 ? -5.508 -10.062 -8.688 1 90.38 67 LEU B O 1
ATOM 1564 N N . GLN B 1 68 ? -4.48 -9.391 -10.531 1 81.81 68 GLN B N 1
ATOM 1565 C CA . GLN B 1 68 ? -5.609 -8.539 -10.891 1 81.81 68 GLN B CA 1
ATOM 1566 C C . GLN B 1 68 ? -6.719 -9.344 -11.562 1 81.81 68 GLN B C 1
ATOM 1568 O O . GLN B 1 68 ? -6.477 -10.453 -12.047 1 81.81 68 GLN B O 1
ATOM 1573 N N . GLY B 1 69 ? -7.93 -8.766 -11.453 1 78 69 GLY B N 1
ATOM 1574 C CA . GLY B 1 69 ? -9.125 -9.344 -12.055 1 78 69 GLY B CA 1
ATOM 1575 C C . GLY B 1 69 ? -10.391 -8.602 -11.688 1 78 69 GLY B C 1
ATOM 1576 O O . GLY B 1 69 ? -10.352 -7.617 -10.945 1 78 69 GLY B O 1
ATOM 1577 N N . PRO B 1 70 ? -11.484 -9.055 -12.25 1 79.81 70 PRO B N 1
ATOM 1578 C CA . PRO B 1 70 ? -12.742 -8.375 -11.938 1 79.81 70 PRO B CA 1
ATOM 1579 C C . PRO B 1 70 ? -13.078 -8.398 -10.453 1 79.81 70 PRO B C 1
ATOM 1581 O O . PRO B 1 70 ? -12.742 -9.359 -9.758 1 79.81 70 PRO B O 1
ATOM 1584 N N . LYS B 1 71 ? -13.648 -7.316 -10.039 1 81.06 71 LYS B N 1
ATOM 1585 C CA . LYS B 1 71 ? -14.125 -7.234 -8.656 1 81.06 71 LYS B CA 1
ATOM 1586 C C . LYS B 1 71 ? -14.969 -8.453 -8.297 1 81.06 71 LYS B C 1
ATOM 1588 O O . LYS B 1 71 ? -15.742 -8.945 -9.125 1 81.06 71 LYS B O 1
ATOM 1593 N N . GLU B 1 72 ? -14.773 -8.938 -7.062 1 91.56 72 GLU B N 1
ATOM 1594 C CA . GLU B 1 72 ? -15.555 -10 -6.434 1 91.56 72 GLU B CA 1
ATOM 1595 C C . GLU B 1 72 ? -15.18 -11.367 -6.984 1 91.56 72 GLU B C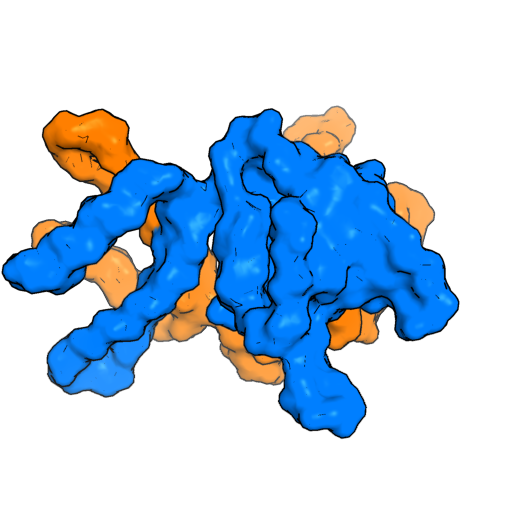 1
ATOM 1597 O O . GLU B 1 72 ? -15.766 -12.383 -6.605 1 91.56 72 GLU B O 1
ATOM 1602 N N . THR B 1 73 ? -14.18 -11.469 -7.926 1 92.88 73 THR B N 1
ATOM 1603 C CA . THR B 1 73 ? -13.602 -12.75 -8.305 1 92.88 73 THR B CA 1
ATOM 1604 C C . THR B 1 73 ? -12.492 -13.156 -7.336 1 92.88 73 THR B C 1
ATOM 1606 O O . THR B 1 73 ? -12.094 -12.359 -6.484 1 92.88 73 THR B O 1
ATOM 1609 N N . PHE B 1 74 ? -12.086 -14.422 -7.461 1 96.56 74 PHE B N 1
ATOM 1610 C CA . PHE B 1 74 ? -11.102 -14.945 -6.52 1 96.56 74 PHE B CA 1
ATOM 1611 C C . PHE B 1 74 ? -9.781 -15.242 -7.227 1 96.56 74 PHE B C 1
ATOM 1613 O O . PHE B 1 74 ? -9.773 -15.578 -8.414 1 96.56 74 PHE B O 1
ATOM 1620 N N . VAL B 1 75 ? -8.75 -15.094 -6.543 1 96.81 75 VAL B N 1
ATOM 1621 C CA . VAL B 1 75 ? -7.418 -15.547 -6.945 1 96.81 75 VAL B CA 1
ATOM 1622 C C . VAL B 1 75 ? -6.828 -16.438 -5.855 1 96.81 75 VAL B C 1
ATOM 1624 O O . VAL B 1 75 ? -7 -16.172 -4.664 1 96.81 75 VAL B O 1
ATOM 1627 N N . THR B 1 76 ? -6.195 -17.547 -6.254 1 98.62 76 THR B N 1
ATOM 1628 C CA . THR B 1 76 ? -5.516 -18.422 -5.305 1 98.62 76 THR B CA 1
ATOM 1629 C C . THR B 1 76 ? -4.023 -18.109 -5.258 1 98.62 76 THR B C 1
ATOM 1631 O O . THR B 1 76 ? -3.377 -17.984 -6.301 1 98.62 76 THR B O 1
ATOM 1634 N N . ILE B 1 77 ? -3.553 -17.969 -4.051 1 98.69 77 ILE B N 1
ATOM 1635 C CA . ILE B 1 77 ? -2.121 -17.719 -3.908 1 98.69 77 ILE B CA 1
ATOM 1636 C C . ILE B 1 77 ? -1.525 -18.719 -2.916 1 98.69 77 ILE B C 1
ATOM 1638 O O . ILE B 1 77 ? -2.242 -19.281 -2.084 1 98.69 77 ILE B O 1
ATOM 1642 N N . LYS B 1 78 ? -0.279 -18.953 -3.104 1 98.56 78 LYS B N 1
ATOM 1643 C CA . LYS B 1 78 ? 0.524 -19.672 -2.113 1 98.56 78 LYS B CA 1
ATOM 1644 C C . LYS B 1 78 ? 1.622 -18.766 -1.549 1 98.56 78 LYS B C 1
ATOM 1646 O O . LYS B 1 78 ? 2.336 -18.109 -2.303 1 98.56 78 LYS B O 1
ATOM 1651 N N . VAL B 1 79 ? 1.69 -18.781 -0.214 1 98.19 79 VAL B N 1
ATOM 1652 C CA . VAL B 1 79 ? 2.701 -17.938 0.412 1 98.19 79 VAL B CA 1
ATOM 1653 C C . VAL B 1 79 ? 3.51 -18.75 1.417 1 98.19 79 VAL B C 1
ATOM 1655 O O . VAL B 1 79 ? 3.018 -19.75 1.956 1 98.19 79 VAL B O 1
ATOM 1658 N N . LYS B 1 80 ? 4.75 -18.406 1.556 1 97.38 80 LYS B N 1
ATOM 1659 C CA . LYS B 1 80 ? 5.605 -18.875 2.639 1 97.38 80 LYS B CA 1
ATOM 1660 C C . LYS B 1 80 ? 5.754 -17.812 3.729 1 97.38 80 LYS B C 1
ATOM 1662 O O . LYS B 1 80 ? 6.23 -16.719 3.463 1 97.38 80 LYS B O 1
ATOM 1667 N N . HIS B 1 81 ? 5.262 -18.234 4.996 1 96.75 81 HIS B N 1
ATOM 1668 C CA . HIS B 1 81 ? 5.355 -17.312 6.117 1 96.75 81 HIS B CA 1
ATOM 1669 C C . HIS B 1 81 ? 6.766 -17.297 6.699 1 96.75 81 HIS B C 1
ATOM 1671 O O . HIS B 1 81 ? 7.285 -18.344 7.105 1 96.75 81 HIS B O 1
ATOM 1677 N N . ASP B 1 82 ? 7.375 -16.172 6.711 1 85.31 82 ASP B N 1
ATOM 1678 C CA . ASP B 1 82 ? 8.719 -16.047 7.266 1 85.31 82 ASP B CA 1
ATOM 1679 C C . ASP B 1 82 ? 9.703 -16.938 6.52 1 85.31 82 ASP B C 1
ATOM 1681 O O . ASP B 1 82 ? 9.305 -17.781 5.703 1 85.31 82 ASP B O 1
ATOM 1685 N N . SER B 1 83 ? 10.922 -16.766 6.465 1 78.56 83 SER B N 1
ATOM 1686 C CA . SER B 1 83 ? 11.961 -17.484 5.734 1 78.56 83 SER B CA 1
ATOM 1687 C C . SER B 1 83 ? 11.898 -18.984 6.008 1 78.56 83 SER B C 1
ATOM 1689 O O . SER B 1 83 ? 12.203 -19.797 5.129 1 78.56 83 SER B O 1
ATOM 1691 N N . CYS B 1 84 ? 11.422 -19.438 7.141 1 80.75 84 CYS B N 1
ATOM 1692 C CA . CYS B 1 84 ? 11.398 -20.844 7.473 1 80.75 84 CYS B CA 1
ATOM 1693 C C . CYS B 1 84 ? 10.016 -21.281 7.957 1 80.75 84 CYS B C 1
ATOM 1695 O O . CYS B 1 84 ? 9.883 -22.281 8.656 1 80.75 84 CYS B O 1
ATOM 1697 N N . GLY B 1 85 ? 9.102 -20.531 7.559 1 86.75 85 GLY B N 1
ATOM 1698 C CA . GLY B 1 85 ? 7.77 -20.812 8.078 1 86.75 85 GLY B CA 1
ATOM 1699 C C . GLY B 1 85 ? 6.945 -21.688 7.148 1 86.75 85 GLY B C 1
ATOM 1700 O O . GLY B 1 85 ? 7.457 -22.203 6.152 1 86.75 85 GLY B O 1
ATOM 1701 N N . PRO B 1 86 ? 5.781 -22.016 7.531 1 93.25 86 PRO B N 1
ATOM 1702 C CA . PRO B 1 86 ? 4.898 -22.875 6.742 1 93.25 86 PRO B CA 1
ATOM 1703 C C . PRO B 1 86 ? 4.461 -22.219 5.43 1 93.25 86 PRO B C 1
ATOM 1705 O O . PRO B 1 86 ? 4.398 -21 5.336 1 93.25 86 PRO B O 1
ATOM 1708 N N . VAL B 1 87 ? 4.266 -23.078 4.48 1 97.06 87 VAL B N 1
ATOM 1709 C CA . VAL B 1 87 ? 3.664 -22.688 3.213 1 97.06 87 VAL B CA 1
ATOM 1710 C C . VAL B 1 87 ? 2.146 -22.844 3.287 1 97.06 87 VAL B C 1
ATOM 1712 O O . VAL B 1 87 ? 1.648 -23.875 3.748 1 97.06 87 VAL B O 1
ATOM 1715 N N . GLU B 1 88 ? 1.409 -21.828 2.902 1 97.69 88 GLU B N 1
ATOM 1716 C CA . GLU B 1 88 ? -0.048 -21.875 2.98 1 97.69 88 GLU B CA 1
ATOM 1717 C C . GLU B 1 88 ? -0.684 -21.438 1.664 1 97.69 88 GLU B C 1
ATOM 1719 O O . GLU B 1 88 ? -0.227 -20.469 1.037 1 97.69 88 GLU B O 1
ATOM 1724 N N . SER B 1 89 ? -1.721 -22.172 1.262 1 98.19 89 SER B N 1
ATOM 1725 C CA . SER B 1 89 ? -2.568 -21.766 0.146 1 98.19 89 SER B CA 1
ATOM 1726 C C . SER B 1 89 ? -3.783 -20.969 0.632 1 98.19 89 SER B C 1
ATOM 1728 O O . SER B 1 89 ? -4.383 -21.312 1.651 1 98.19 89 SER B O 1
ATOM 1730 N N . MET B 1 90 ? -4.102 -19.906 -0.136 1 98.19 90 MET B N 1
ATOM 1731 C CA . MET B 1 90 ? -5.203 -19.047 0.263 1 98.19 90 MET B CA 1
ATOM 1732 C C . MET B 1 90 ? -6.023 -18.609 -0.949 1 98.19 90 MET B C 1
ATOM 1734 O O . MET B 1 90 ? -5.48 -18.438 -2.039 1 98.19 90 MET B O 1
ATOM 1738 N N . LYS B 1 91 ? -7.277 -18.562 -0.709 1 98.31 91 LYS B N 1
ATOM 1739 C CA . LYS B 1 91 ? -8.188 -17.953 -1.677 1 98.31 91 LYS B CA 1
ATOM 1740 C C . LYS B 1 91 ? -8.531 -16.516 -1.285 1 98.31 91 LYS B C 1
ATOM 1742 O O . LYS B 1 91 ? -9.055 -16.281 -0.197 1 98.31 91 LYS B O 1
ATOM 1747 N N . VAL B 1 92 ? -8.219 -15.586 -2.164 1 97.94 92 VAL B N 1
ATOM 1748 C CA . VAL B 1 92 ? -8.383 -14.164 -1.854 1 97.94 92 VAL B CA 1
ATOM 1749 C C . VAL B 1 92 ? -9.398 -13.539 -2.805 1 97.94 92 VAL B C 1
ATOM 1751 O O . VAL B 1 92 ? -9.312 -13.719 -4.023 1 97.94 92 VAL B O 1
ATOM 1754 N N . GLN B 1 93 ? -10.336 -12.812 -2.285 1 95.38 93 GLN B N 1
ATOM 1755 C CA . GLN B 1 93 ? -11.344 -12.141 -3.104 1 95.38 93 GLN B CA 1
ATOM 1756 C C . GLN B 1 93 ? -10.875 -10.758 -3.531 1 95.38 93 GLN B C 1
ATOM 1758 O O . GLN B 1 93 ? -10.492 -9.938 -2.691 1 95.38 93 GLN B O 1
ATOM 1763 N N . ARG B 1 94 ? -10.938 -10.539 -4.848 1 88.5 94 ARG B N 1
ATOM 1764 C CA . ARG B 1 94 ? -10.617 -9.211 -5.352 1 88.5 94 ARG B CA 1
ATOM 1765 C C . ARG B 1 94 ? -11.711 -8.211 -4.988 1 88.5 94 ARG B C 1
ATOM 1767 O O . ARG B 1 94 ? -12.883 -8.422 -5.309 1 88.5 94 ARG B O 1
ATOM 1774 N N . GLN B 1 95 ? -11.359 -7.289 -4.176 1 83.44 95 GLN B N 1
ATOM 1775 C CA . GLN B 1 95 ? -12.359 -6.324 -3.732 1 83.44 95 GLN B CA 1
ATOM 1776 C C . GLN B 1 95 ? -12.281 -5.039 -4.551 1 83.44 95 GLN B C 1
ATOM 1778 O O . GLN B 1 95 ? -13.125 -4.152 -4.402 1 83.44 95 GLN B O 1
ATOM 1783 N N . MET B 1 96 ? -11.219 -4.852 -5.148 1 66 96 MET B N 1
ATOM 1784 C CA . MET B 1 96 ? -11.141 -3.709 -6.059 1 66 96 MET B CA 1
ATOM 1785 C C . MET B 1 96 ? -10.906 -4.172 -7.492 1 66 96 MET B C 1
ATOM 1787 O O . MET B 1 96 ? -10.281 -5.207 -7.719 1 66 96 MET B O 1
ATOM 1791 N N . ALA B 1 97 ? -11.656 -3.52 -8.258 1 53.59 97 ALA B N 1
ATOM 1792 C CA . ALA B 1 97 ? -11.492 -3.861 -9.672 1 53.59 97 ALA B CA 1
ATOM 1793 C C . ALA B 1 97 ? -10.047 -3.691 -10.109 1 53.59 97 ALA B C 1
ATOM 1795 O O . ALA B 1 97 ? -9.32 -2.844 -9.578 1 53.59 97 ALA B O 1
ATOM 1796 N N . ALA B 1 98 ? -9.602 -4.773 -10.812 1 49.25 98 ALA B N 1
ATOM 1797 C CA . ALA B 1 98 ? -8.281 -4.738 -11.438 1 49.25 98 ALA B CA 1
ATOM 1798 C C . ALA B 1 98 ? -7.957 -3.34 -11.945 1 49.25 98 ALA B C 1
ATOM 1800 O O . ALA B 1 98 ? -8.789 -2.693 -12.586 1 49.25 98 ALA B O 1
ATOM 1801 N N . ARG B 1 99 ? -7.285 -2.697 -11.047 1 47.19 99 ARG B N 1
ATOM 1802 C CA . ARG B 1 99 ? -6.875 -1.454 -11.695 1 47.19 99 ARG B CA 1
ATOM 1803 C C . ARG B 1 99 ? -5.832 -1.716 -12.773 1 47.19 99 ARG B C 1
ATOM 1805 O O . ARG B 1 99 ? -4.996 -2.607 -12.633 1 47.19 99 ARG B O 1
ATOM 1812 N N . THR B 1 100 ? -6.148 -1.622 -13.984 1 41.44 100 THR B N 1
ATOM 1813 C CA . THR B 1 100 ? -5.18 -1.8 -15.055 1 41.44 100 THR B CA 1
ATOM 1814 C C . THR B 1 100 ? -3.809 -1.277 -14.641 1 41.44 100 THR B C 1
ATOM 1816 O O . THR B 1 100 ? -3.705 -0.216 -14.023 1 41.44 100 THR B O 1
ATOM 1819 N N . PRO B 1 101 ? -2.949 -2.279 -14.898 1 38.03 101 PRO B N 1
ATOM 1820 C CA . PRO B 1 101 ? -1.579 -1.884 -14.562 1 38.03 101 PRO B CA 1
ATOM 1821 C C . PRO B 1 101 ? -1.236 -0.476 -15.039 1 38.03 101 PRO B C 1
ATOM 1823 O O . PRO B 1 101 ? -1.79 -0.011 -16.047 1 38.03 101 PRO B O 1
ATOM 1826 N N . ILE B 1 102 ? -0.907 0.203 -14.156 1 38.59 102 ILE B N 1
ATOM 1827 C CA . ILE B 1 102 ? -0.422 1.549 -14.445 1 38.59 102 ILE B CA 1
ATOM 1828 C C . ILE B 1 102 ? 0.822 1.474 -15.328 1 38.59 102 ILE B C 1
ATOM 1830 O O . ILE B 1 102 ? 1.82 0.855 -14.953 1 38.59 102 ILE B O 1
ATOM 1834 N N . PHE B 1 103 ? 0.521 1.162 -16.719 1 35.56 103 PHE B N 1
ATOM 1835 C CA . PHE B 1 103 ? 1.712 1.146 -17.562 1 35.56 103 PHE B CA 1
ATOM 1836 C C . PHE B 1 103 ? 2.287 2.551 -17.703 1 35.56 103 PHE B C 1
ATOM 1838 O O . PHE B 1 103 ? 1.545 3.535 -17.703 1 35.56 103 PHE B O 1
ATOM 1845 N N . TYR B 1 104 ? 3.473 2.576 -17.328 1 34.69 104 TYR B N 1
ATOM 1846 C CA . TYR B 1 104 ? 4.277 3.793 -17.406 1 34.69 104 TYR B CA 1
ATOM 1847 C C . TYR B 1 104 ? 4.707 4.07 -18.844 1 34.69 104 TYR B C 1
ATOM 1849 O O . TYR B 1 104 ? 5.125 3.158 -19.562 1 34.69 104 TYR B O 1
ATOM 1857 N N . ARG B 1 105 ? 3.729 4.641 -19.625 1 33.53 105 ARG B N 1
ATOM 1858 C CA . ARG B 1 105 ? 4.359 4.922 -20.906 1 33.53 105 ARG B CA 1
ATOM 1859 C C . ARG B 1 105 ? 5.074 6.27 -20.875 1 33.53 105 ARG B C 1
ATOM 1861 O O . ARG B 1 105 ? 4.508 7.27 -20.438 1 33.53 105 ARG B O 1
ATOM 1868 N N . LEU B 1 106 ? 6.285 6.078 -20.734 1 34.66 106 LEU B N 1
ATOM 1869 C CA . LEU B 1 106 ? 7.172 7.215 -20.938 1 34.66 106 LEU B CA 1
ATOM 1870 C C . LEU B 1 106 ? 7.074 7.742 -22.359 1 34.66 106 LEU B C 1
ATOM 1872 O O . LEU B 1 106 ? 7.207 6.977 -23.312 1 34.66 106 LEU B O 1
ATOM 1876 N N . GLU B 1 107 ? 5.988 8.555 -22.562 1 35.47 107 GLU B N 1
ATOM 1877 C CA . GLU B 1 107 ? 6.051 9.062 -23.922 1 35.47 107 GLU B CA 1
ATOM 1878 C C . GLU B 1 107 ? 7.156 10.102 -24.078 1 35.47 107 GLU B C 1
ATOM 1880 O O . GLU B 1 107 ? 7.305 10.992 -23.234 1 35.47 107 GLU B O 1
ATOM 1885 N N . LYS B 1 108 ? 8.133 9.641 -24.719 1 36.56 108 LYS B N 1
ATOM 1886 C CA . LYS B 1 108 ? 9.195 10.562 -25.125 1 36.56 108 LYS B CA 1
ATOM 1887 C C . LYS B 1 108 ? 8.625 11.766 -25.875 1 36.56 108 LYS B C 1
ATOM 1889 O O . LYS B 1 108 ? 7.902 11.609 -26.859 1 36.56 108 LYS B O 1
ATOM 1894 N N . ARG B 1 109 ? 8.172 12.891 -25.125 1 37.5 109 ARG B N 1
ATOM 1895 C CA . ARG B 1 109 ? 7.879 14.016 -26 1 37.5 109 ARG B CA 1
ATOM 1896 C C . ARG B 1 109 ? 9.125 14.445 -26.766 1 37.5 109 ARG B C 1
ATOM 1898 O O . ARG B 1 109 ? 10.242 14.281 -26.297 1 37.5 109 ARG B O 1
ATOM 1905 N N . ASP B 1 110 ? 9.016 14.469 -27.984 1 38.88 110 ASP B N 1
ATOM 1906 C CA . ASP B 1 110 ? 10.102 14.891 -28.859 1 38.88 110 ASP B CA 1
ATOM 1907 C C . ASP B 1 110 ? 11.031 15.875 -28.141 1 38.88 110 ASP B C 1
ATOM 1909 O O . ASP B 1 110 ? 12.25 15.742 -28.203 1 38.88 110 ASP B O 1
ATOM 1913 N N . ASN B 1 111 ? 10.609 17.234 -28.188 1 40.41 111 ASN B N 1
ATOM 1914 C CA . ASN B 1 111 ? 11.633 18.25 -27.984 1 40.41 111 ASN B CA 1
ATOM 1915 C C . ASN B 1 111 ? 12.148 18.25 -26.547 1 40.41 111 ASN B C 1
ATOM 1917 O O . ASN B 1 111 ? 13.172 18.875 -26.25 1 40.41 111 ASN B O 1
ATOM 1921 N N . GLU B 1 112 ? 11.195 18.875 -25.641 1 39.62 112 GLU B N 1
ATOM 1922 C CA . GLU B 1 112 ? 11.766 19.266 -24.359 1 39.62 112 GLU B CA 1
ATOM 1923 C C . GLU B 1 112 ? 11.984 18.062 -23.453 1 39.62 112 GLU B C 1
ATOM 1925 O O . GLU B 1 112 ? 11.297 17.047 -23.578 1 39.62 112 GLU B O 1
ATOM 1930 N N . ASN B 1 113 ? 13.172 17.969 -22.828 1 37 113 ASN B N 1
ATOM 1931 C CA . ASN B 1 113 ? 13.773 17.016 -21.906 1 37 113 ASN B CA 1
ATOM 1932 C C . ASN B 1 113 ? 12.742 16.422 -20.938 1 37 113 ASN B C 1
ATOM 1934 O O . ASN B 1 113 ? 13.094 15.859 -19.906 1 37 113 ASN B O 1
ATOM 1938 N N . SER B 1 114 ? 11.711 17.203 -20.641 1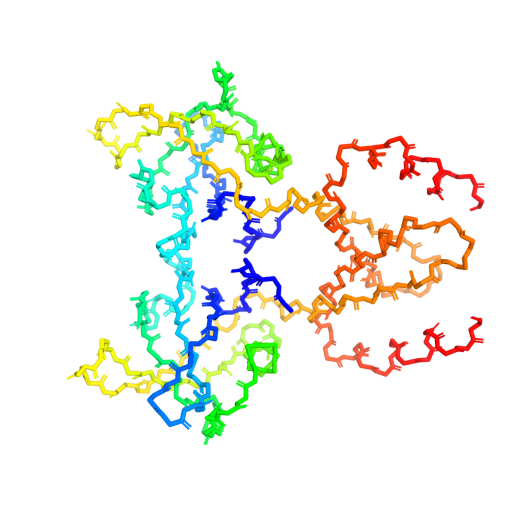 35.44 114 SER B N 1
ATOM 1939 C CA . SER B 1 114 ? 10.953 16.797 -19.469 1 35.44 114 SER B CA 1
ATOM 1940 C C . SER B 1 114 ? 10.055 15.594 -19.766 1 35.44 114 SER B C 1
ATOM 1942 O O . SER B 1 114 ? 9.102 15.719 -20.531 1 35.44 114 SER B O 1
ATOM 1944 N N . SER B 1 115 ? 10.625 14.523 -19.953 1 36.19 115 SER B N 1
ATOM 1945 C CA . SER B 1 115 ? 9.945 13.258 -20.172 1 36.19 115 SER B CA 1
ATOM 1946 C C . SER B 1 115 ? 8.883 12.992 -19.109 1 36.19 115 SER B C 1
ATOM 1948 O O . SER B 1 115 ? 8.281 11.922 -19.078 1 36.19 115 SER B O 1
ATOM 1950 N N . VAL B 1 116 ? 8.062 14.125 -18.672 1 36.16 116 VAL B N 1
ATOM 1951 C CA . VAL B 1 116 ? 7.391 13.664 -17.453 1 36.16 116 VAL B CA 1
ATOM 1952 C C . VAL B 1 116 ? 6.238 12.727 -17.828 1 36.16 116 VAL B C 1
ATOM 1954 O O . VAL B 1 116 ? 5.312 13.133 -18.531 1 36.16 116 VAL B O 1
ATOM 1957 N N . GLY B 1 117 ? 6.32 11.711 -18.766 1 33.94 117 GLY B N 1
ATOM 1958 C CA . GLY B 1 117 ? 5.086 11.109 -19.234 1 33.94 117 GLY B CA 1
ATOM 1959 C C . GLY B 1 117 ? 4.535 10.062 -18.281 1 33.94 117 GLY B C 1
ATOM 1960 O O . GLY B 1 117 ? 3.514 9.43 -18.562 1 33.94 117 GLY B O 1
ATOM 1961 N N . TYR B 1 118 ? 4.73 9.977 -17.016 1 36.28 118 TYR B N 1
ATOM 1962 C CA . TYR B 1 118 ? 4.32 8.641 -16.594 1 36.28 118 TYR B CA 1
ATOM 1963 C C . TYR B 1 118 ? 2.816 8.586 -16.344 1 36.28 118 TYR B C 1
ATOM 1965 O O . TYR B 1 118 ? 2.246 9.492 -15.742 1 36.28 118 TYR B O 1
ATOM 1973 N N . ILE B 1 119 ? 2.033 8.117 -17.484 1 37.28 119 ILE B N 1
ATOM 1974 C CA . ILE B 1 119 ? 0.595 7.945 -17.328 1 37.28 119 ILE B CA 1
ATOM 1975 C C . ILE B 1 119 ? 0.31 6.586 -16.688 1 37.28 119 ILE B C 1
ATOM 1977 O O . ILE B 1 119 ? 0.811 5.559 -17.141 1 37.28 119 ILE B O 1
ATOM 1981 N N . HIS B 1 120 ? 0.026 6.574 -15.391 1 38.47 120 HIS B N 1
ATOM 1982 C CA . HIS B 1 120 ? -0.424 5.328 -14.781 1 38.47 120 HIS B CA 1
ATOM 1983 C C . HIS B 1 120 ? -1.923 5.125 -14.977 1 38.47 120 HIS B C 1
ATOM 1985 O O . HIS B 1 120 ? -2.723 5.996 -14.633 1 38.47 120 HIS B O 1
ATOM 1991 N N . ILE B 1 121 ? -2.246 4.246 -16.109 1 39.31 121 ILE B N 1
ATOM 1992 C CA . ILE B 1 121 ? -3.662 3.99 -16.344 1 39.31 121 ILE B CA 1
ATOM 1993 C C . ILE B 1 121 ? -4.125 2.803 -15.5 1 39.31 121 ILE B C 1
ATOM 1995 O O . ILE B 1 121 ? -3.475 1.754 -15.492 1 39.31 121 ILE B O 1
ATOM 1999 N N . LYS B 1 122 ? -4.809 3.037 -14.547 1 38.25 122 LYS B N 1
ATOM 2000 C CA . LYS B 1 122 ? -5.395 1.914 -13.82 1 38.25 122 LYS B CA 1
ATOM 2001 C C . LYS B 1 122 ? -6.688 1.449 -14.484 1 38.25 122 LYS B C 1
ATOM 2003 O O . LYS B 1 122 ? -7.703 2.148 -14.438 1 38.25 122 LYS B O 1
ATOM 2008 N N . GLU B 1 123 ? -6.684 1.117 -15.984 1 37.31 123 GLU B N 1
ATOM 2009 C CA . GLU B 1 123 ? -7.961 0.612 -16.484 1 37.31 123 GLU B CA 1
ATOM 2010 C C . GLU B 1 123 ? -8.102 -0.884 -16.219 1 37.31 123 GLU B C 1
ATOM 2012 O O . GLU B 1 123 ? -7.148 -1.646 -16.406 1 37.31 123 GLU B O 1
ATOM 2017 N N . PHE B 1 124 ? -8.641 -1.38 -15.242 1 36.25 124 PHE B N 1
ATOM 2018 C CA . PHE B 1 124 ? -8.867 -2.811 -15.062 1 36.25 124 PHE B CA 1
ATOM 2019 C C . PHE B 1 124 ? -9.773 -3.354 -16.156 1 36.25 124 PHE B C 1
ATOM 2021 O O . PHE B 1 124 ? -10.203 -4.508 -16.109 1 36.25 124 PHE B O 1
ATOM 2028 N N . ASN B 1 125 ? -10.367 -2.645 -17.078 1 35.28 125 ASN B N 1
ATOM 2029 C CA . ASN B 1 125 ? -11.398 -3.482 -17.688 1 35.28 125 ASN B CA 1
ATOM 2030 C C . ASN B 1 125 ? -10.797 -4.617 -18.5 1 35.28 125 ASN B C 1
ATOM 2032 O O . ASN B 1 125 ? -9.734 -4.453 -19.109 1 35.28 125 ASN B O 1
ATOM 2036 N N . ALA B 1 126 ? -10.93 -5.926 -18.125 1 36.91 126 ALA B N 1
ATOM 2037 C CA . ALA B 1 126 ? -10.633 -6.996 -19.078 1 36.91 126 ALA B CA 1
ATOM 2038 C C . ALA B 1 126 ? -10.617 -6.473 -20.5 1 36.91 126 ALA B C 1
ATOM 2040 O O . ALA B 1 126 ? -9.812 -6.922 -21.328 1 36.91 126 ALA B O 1
ATOM 2041 N N . VAL B 1 127 ? -11.516 -5.809 -20.969 1 34.25 127 VAL B N 1
ATOM 2042 C CA . VAL B 1 127 ? -11.758 -5.336 -22.328 1 34.25 127 VAL B CA 1
ATOM 2043 C C . VAL B 1 127 ? -10.75 -4.25 -22.688 1 34.25 127 VAL B C 1
ATOM 2045 O O . VAL B 1 127 ? -10.688 -3.801 -23.844 1 34.25 127 VAL B O 1
ATOM 2048 N N . ALA B 1 128 ? -10.016 -3.861 -21.828 1 39.84 128 ALA B N 1
ATOM 2049 C CA . ALA B 1 128 ? -9.117 -2.754 -22.156 1 39.84 128 ALA B CA 1
ATOM 2050 C C . ALA B 1 128 ? -7.895 -3.244 -22.922 1 39.84 128 ALA B C 1
ATOM 2052 O O . ALA B 1 128 ? -7.148 -2.443 -23.484 1 39.84 128 ALA B O 1
ATOM 2053 N N . LYS B 1 129 ? -7.469 -4.426 -22.859 1 37.03 129 LYS B N 1
ATOM 2054 C CA . LYS B 1 129 ? -6.34 -4.867 -23.672 1 37.03 129 LYS B CA 1
ATOM 2055 C C . LYS B 1 129 ? -6.477 -4.387 -25.109 1 37.03 129 LYS B C 1
ATOM 2057 O O . LYS B 1 129 ? -5.504 -3.934 -25.719 1 37.03 129 LYS B O 1
ATOM 2062 N N . LYS B 1 130 ? -7.566 -4.699 -25.75 1 36.94 130 LYS B N 1
ATOM 2063 C CA . LYS B 1 130 ? -7.664 -4.473 -27.188 1 36.94 130 LYS B CA 1
ATOM 2064 C C . LYS B 1 130 ? -7.465 -2.998 -27.516 1 36.94 130 LYS B C 1
ATOM 2066 O O . LYS B 1 130 ? -6.875 -2.668 -28.547 1 36.94 130 LYS B O 1
ATOM 2071 N N . ASP B 1 131 ? -7.875 -2.137 -26.656 1 33.53 131 ASP B N 1
ATOM 2072 C CA . ASP B 1 131 ? -7.992 -0.756 -27.109 1 33.53 131 ASP B CA 1
ATOM 2073 C C . ASP B 1 131 ? -6.707 0.024 -26.844 1 33.53 131 ASP B C 1
ATOM 2075 O O . ASP B 1 131 ? -6.402 0.984 -27.562 1 33.53 131 ASP B O 1
ATOM 2079 N N . LEU B 1 132 ? -5.945 -0.304 -25.859 1 36.75 132 LEU B N 1
ATOM 2080 C CA . LEU B 1 132 ? -4.73 0.474 -25.656 1 36.75 132 LEU B CA 1
ATOM 2081 C C . LEU B 1 132 ? -3.729 0.232 -26.781 1 36.75 132 LEU B C 1
ATOM 2083 O O . LEU B 1 132 ? -3.057 1.163 -27.234 1 36.75 132 LEU B O 1
ATOM 2087 N N . VAL B 1 133 ? -3.609 -0.955 -27.328 1 34.41 133 VAL B N 1
ATOM 2088 C CA . VAL B 1 133 ? -2.703 -1.163 -28.453 1 34.41 133 VAL B CA 1
ATOM 2089 C C . VAL B 1 133 ? -3.068 -0.218 -29.594 1 34.41 133 VAL B C 1
ATOM 2091 O O . VAL B 1 133 ? -2.189 0.34 -30.25 1 34.41 133 VAL B O 1
ATOM 2094 N N . SER B 1 134 ? -4.328 -0.131 -29.922 1 32.53 134 SER B N 1
ATOM 2095 C CA . SER B 1 134 ? -4.719 0.606 -31.125 1 32.53 134 SER B CA 1
ATOM 2096 C C . SER B 1 134 ? -4.508 2.105 -30.953 1 32.53 134 SER B C 1
ATOM 2098 O O . SER B 1 134 ? -4.332 2.836 -31.922 1 32.53 134 SER B O 1
ATOM 2100 N N . GLY B 1 135 ? -4.617 2.523 -29.688 1 32.41 135 GLY B N 1
ATOM 2101 C CA . GLY B 1 135 ? -4.566 3.969 -29.531 1 32.41 135 GLY B CA 1
ATOM 2102 C C . GLY B 1 135 ? -3.154 4.523 -29.562 1 32.41 135 GLY B C 1
ATOM 2103 O O . GLY B 1 135 ? -2.955 5.707 -29.859 1 32.41 135 GLY B O 1
ATOM 2104 N N . VAL B 1 136 ? -2.176 3.854 -28.938 1 33.25 136 VAL B N 1
ATOM 2105 C CA . VAL B 1 136 ? -0.829 4.406 -29.047 1 33.25 136 VAL B CA 1
ATOM 2106 C C . VAL B 1 136 ? -0.345 4.289 -30.5 1 33.25 136 VAL B C 1
ATOM 2108 O O . VAL B 1 136 ? 0.383 5.156 -30.984 1 33.25 136 VAL B O 1
ATOM 2111 N N . LEU B 1 137 ? -0.792 3.162 -31.188 1 27.73 137 LEU B N 1
ATOM 2112 C CA . LEU B 1 137 ? -0.216 3.006 -32.531 1 27.73 137 LEU B CA 1
ATOM 2113 C C . LEU B 1 137 ? -0.749 4.07 -33.469 1 27.73 137 LEU B C 1
ATOM 2115 O O . LEU B 1 137 ? -0.015 4.562 -34.344 1 27.73 137 LEU B O 1
ATOM 2119 N N . LEU B 1 138 ? -2.066 4.172 -33.5 1 26.44 138 LEU B N 1
ATOM 2120 C CA . LEU B 1 138 ? -2.469 4.699 -34.781 1 26.44 138 LEU B CA 1
ATOM 2121 C C . LEU B 1 138 ? -2.125 6.18 -34.906 1 26.44 138 LEU B C 1
ATOM 2123 O O . LEU B 1 138 ? -1.843 6.676 -36 1 26.44 138 LEU B O 1
ATOM 2127 N N . HIS B 1 139 ? -2.436 7.145 -33.938 1 27.11 139 HIS B N 1
ATOM 2128 C CA . HIS B 1 139 ? -2.264 8.453 -34.562 1 27.11 139 HIS B CA 1
ATOM 2129 C C . HIS B 1 139 ? -0.876 9.016 -34.281 1 27.11 139 HIS B C 1
ATOM 2131 O O . HIS B 1 139 ? -0.356 8.875 -33.188 1 27.11 139 HIS B O 1
#

Nearest PDB structures (foldseek):
  4c2c-assembly1_A  TM=8.421E-01  e=7.807E-06  Bacillus subtilis subsp. subtilis str. 168
  4c2g-assembly1_A-2  TM=8.425E-01  e=8.745E-06  Bacillus subtilis subsp. subtilis str. 168
  4c2e-assembly1_B  TM=8.611E-01  e=1.632E-05  Bacillus subtilis subsp. subtilis str. 168
  4c2h-assembly1_B  TM=8.148E-01  e=1.301E-05  Bacillus subtilis subsp. subtilis str. 168
  4c2f-assembly1_A  TM=7.949E-01  e=2.720E-05  Bacillus subtilis subsp. subtilis str. 168